Protein AF-A0A2E7EXJ5-F1 (afdb_monomer_lite)

Structure (mmCIF, N/CA/C/O backbone):
data_AF-A0A2E7EXJ5-F1
#
_entry.id   AF-A0A2E7EXJ5-F1
#
loop_
_atom_site.group_PDB
_atom_site.id
_atom_site.type_symbol
_atom_site.label_atom_id
_atom_site.label_alt_id
_atom_site.label_comp_id
_atom_site.label_asym_id
_atom_site.label_entity_id
_atom_site.label_seq_id
_atom_site.pdbx_PDB_ins_code
_atom_site.Cartn_x
_atom_site.Cartn_y
_atom_site.Cartn_z
_atom_site.occupancy
_atom_site.B_iso_or_equiv
_atom_site.auth_seq_id
_atom_site.auth_comp_id
_atom_site.auth_asym_id
_atom_site.auth_atom_id
_atom_site.pdbx_PDB_model_num
ATOM 1 N N . MET A 1 1 ? -6.170 -27.990 -3.166 1.00 62.38 1 MET A N 1
ATOM 2 C CA . MET A 1 1 ? -5.430 -26.766 -2.797 1.00 62.38 1 MET A CA 1
ATOM 3 C C . MET A 1 1 ? -5.968 -25.663 -3.687 1.00 62.38 1 MET A C 1
ATOM 5 O O . MET A 1 1 ? -6.025 -25.893 -4.888 1.00 62.38 1 MET A O 1
ATOM 9 N N . SER A 1 2 ? -6.490 -24.573 -3.124 1.00 85.50 2 SER A N 1
ATOM 10 C CA . SER A 1 2 ? -7.110 -23.511 -3.928 1.00 85.50 2 SER A CA 1
ATOM 11 C C . SER A 1 2 ? -6.071 -22.678 -4.678 1.00 85.50 2 SER A C 1
ATOM 13 O O . SER A 1 2 ? -4.888 -22.695 -4.322 1.00 85.50 2 SER A O 1
ATOM 15 N N . PHE A 1 3 ? -6.502 -21.963 -5.719 1.00 86.00 3 PHE A N 1
ATOM 16 C CA . PHE A 1 3 ? -5.596 -21.156 -6.535 1.00 86.00 3 PHE A CA 1
ATOM 17 C C . PHE A 1 3 ? -4.978 -20.002 -5.732 1.00 86.00 3 PHE A C 1
ATOM 19 O O . PHE A 1 3 ? -3.779 -19.761 -5.865 1.00 86.00 3 PHE A O 1
ATOM 26 N N . TRP A 1 4 ? -5.730 -19.401 -4.798 1.00 92.88 4 TRP A N 1
ATOM 27 C CA . TRP A 1 4 ? -5.192 -18.452 -3.817 1.00 92.88 4 TRP A CA 1
ATOM 28 C C . TRP A 1 4 ? -3.975 -19.009 -3.073 1.00 92.88 4 TRP A C 1
ATOM 30 O O . TRP A 1 4 ? -2.913 -18.393 -3.064 1.00 92.88 4 TRP A O 1
ATOM 40 N N . ASN A 1 5 ? -4.094 -20.207 -2.495 1.00 92.4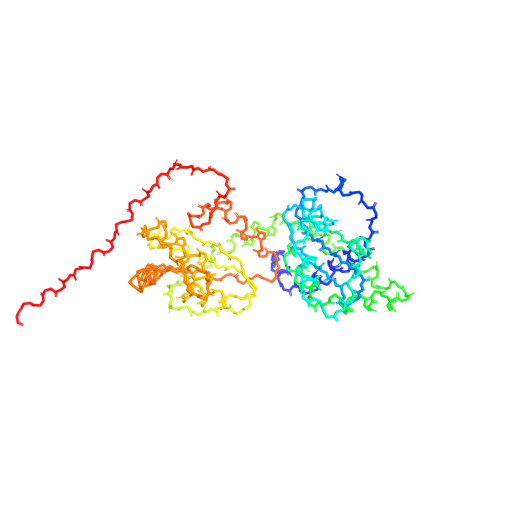4 5 ASN A N 1
ATOM 41 C CA . ASN A 1 5 ? -3.010 -20.813 -1.719 1.00 92.44 5 ASN A CA 1
ATOM 42 C C . ASN A 1 5 ? -1.758 -21.071 -2.569 1.00 92.44 5 ASN A C 1
ATOM 44 O O . ASN A 1 5 ? -0.642 -20.855 -2.100 1.00 92.44 5 ASN A O 1
ATOM 48 N N . ILE A 1 6 ? -1.942 -21.490 -3.824 1.00 90.44 6 ILE A N 1
ATOM 49 C CA . ILE A 1 6 ? -0.835 -21.674 -4.769 1.00 90.44 6 ILE A CA 1
ATOM 50 C C . ILE A 1 6 ? -0.156 -20.329 -5.058 1.00 90.44 6 ILE A C 1
ATOM 52 O O . ILE A 1 6 ? 1.073 -20.259 -5.018 1.00 90.44 6 ILE A O 1
ATOM 56 N N . ALA A 1 7 ? -0.931 -19.264 -5.294 1.00 92.25 7 ALA A N 1
ATOM 57 C CA . ALA A 1 7 ? -0.396 -17.927 -5.542 1.00 92.25 7 ALA A CA 1
ATOM 58 C C . ALA A 1 7 ? 0.396 -17.391 -4.339 1.00 92.25 7 ALA A C 1
ATOM 60 O O . ALA A 1 7 ? 1.526 -16.936 -4.503 1.00 92.25 7 ALA A O 1
ATOM 61 N N . GLN A 1 8 ? -0.136 -17.529 -3.120 1.00 95.06 8 GLN A N 1
ATOM 62 C CA . GLN A 1 8 ? 0.549 -17.084 -1.902 1.00 95.06 8 GLN A CA 1
ATOM 63 C C . GLN A 1 8 ? 1.859 -17.851 -1.651 1.00 95.06 8 GLN A C 1
ATOM 65 O O . GLN A 1 8 ? 2.865 -17.245 -1.288 1.00 95.06 8 GLN A O 1
ATOM 70 N N . GLN A 1 9 ? 1.884 -19.170 -1.882 1.00 92.81 9 GLN A N 1
ATOM 71 C CA . GLN A 1 9 ? 3.089 -19.995 -1.701 1.00 92.81 9 GLN A CA 1
ATOM 72 C C . GLN A 1 9 ? 4.183 -19.708 -2.737 1.00 92.81 9 GLN A C 1
ATOM 74 O O . GLN A 1 9 ? 5.363 -19.895 -2.448 1.00 92.81 9 GLN A O 1
ATOM 79 N N . ASN A 1 10 ? 3.801 -19.257 -3.934 1.00 91.12 10 ASN A N 1
ATOM 80 C CA . ASN A 1 10 ? 4.717 -19.029 -5.053 1.00 91.12 10 ASN A CA 1
ATOM 81 C C . ASN A 1 10 ? 4.909 -17.540 -5.379 1.00 91.12 10 ASN A C 1
ATOM 83 O O . ASN A 1 10 ? 5.466 -17.220 -6.428 1.00 91.12 10 ASN A O 1
ATOM 87 N N . ALA A 1 11 ? 4.492 -16.635 -4.487 1.00 92.69 11 ALA A N 1
ATOM 88 C CA . ALA A 1 11 ? 4.486 -15.191 -4.719 1.00 92.69 11 ALA A CA 1
ATOM 89 C C . ALA A 1 11 ? 5.829 -14.665 -5.247 1.00 92.69 11 ALA A C 1
ATOM 91 O O . ALA A 1 11 ? 5.857 -13.966 -6.252 1.00 92.69 11 ALA A O 1
ATOM 92 N N . GLY A 1 12 ? 6.955 -15.068 -4.650 1.00 89.38 12 GLY A N 1
ATOM 93 C CA . GLY A 1 12 ? 8.280 -14.640 -5.111 1.00 89.38 12 GLY A CA 1
ATOM 94 C C . GLY A 1 12 ? 8.572 -15.006 -6.572 1.00 89.38 12 GLY A C 1
ATOM 95 O O . GLY A 1 12 ? 9.078 -14.173 -7.319 1.00 89.38 12 GLY A O 1
ATOM 96 N N . TYR A 1 13 ? 8.209 -16.217 -7.007 1.00 86.81 13 TYR A N 1
ATOM 97 C CA . TYR A 1 13 ? 8.376 -16.633 -8.402 1.00 86.81 13 TYR A CA 1
ATOM 98 C C . TYR A 1 13 ? 7.444 -15.863 -9.339 1.00 86.81 13 TYR A C 1
ATOM 100 O O . TYR A 1 13 ? 7.885 -15.433 -10.400 1.00 86.81 13 TYR A O 1
ATOM 108 N N . LEU A 1 14 ? 6.193 -15.640 -8.926 1.00 89.38 14 LEU A N 1
ATOM 109 C CA . LEU A 1 14 ? 5.208 -14.875 -9.698 1.00 89.38 14 LEU A CA 1
ATOM 110 C C . LEU A 1 14 ? 5.633 -13.417 -9.885 1.00 89.38 14 LEU A C 1
ATOM 112 O O . LEU A 1 14 ? 5.490 -12.871 -10.970 1.00 89.38 14 LEU A O 1
ATOM 116 N N . LEU A 1 15 ? 6.184 -12.787 -8.849 1.00 91.06 15 LEU A N 1
ATOM 117 C CA . LEU A 1 15 ? 6.644 -11.400 -8.922 1.00 91.06 15 LEU A CA 1
ATOM 118 C C . LEU A 1 15 ? 7.872 -11.251 -9.819 1.00 91.06 15 LEU A C 1
ATOM 120 O O . LEU A 1 15 ? 7.971 -10.276 -10.557 1.00 91.06 15 LEU A O 1
ATOM 124 N N . VAL A 1 16 ? 8.786 -12.224 -9.788 1.00 86.81 16 VAL A N 1
ATOM 125 C CA . VAL A 1 16 ? 9.929 -12.264 -10.710 1.00 86.81 16 VAL A CA 1
ATOM 126 C C . VAL A 1 16 ? 9.449 -12.444 -12.153 1.00 86.81 16 VAL A C 1
ATOM 128 O O . VAL A 1 16 ? 9.931 -11.741 -13.036 1.00 86.81 16 VAL A O 1
ATOM 131 N N . ASP A 1 17 ? 8.486 -13.340 -12.379 1.00 85.12 17 ASP A N 1
ATOM 132 C CA . ASP A 1 17 ? 7.840 -13.563 -13.679 1.00 85.12 17 ASP A CA 1
ATOM 133 C C . ASP A 1 17 ? 7.207 -12.264 -14.218 1.00 85.12 17 ASP A C 1
ATOM 135 O O . ASP A 1 17 ? 7.551 -11.791 -15.303 1.00 85.12 17 ASP A O 1
ATOM 139 N N . GLY A 1 18 ? 6.381 -11.606 -13.398 1.00 87.75 18 GLY A N 1
ATOM 140 C CA . GLY A 1 18 ? 5.758 -10.323 -13.728 1.00 87.75 18 GLY A CA 1
ATOM 141 C C . GLY A 1 18 ? 6.763 -9.194 -13.971 1.00 87.75 18 GLY A C 1
ATOM 142 O O . GLY A 1 18 ? 6.584 -8.404 -14.896 1.00 87.75 18 GLY A O 1
ATOM 143 N N . ALA A 1 19 ? 7.852 -9.131 -13.197 1.00 87.56 19 ALA A N 1
ATOM 144 C CA . ALA A 1 19 ? 8.906 -8.136 -13.386 1.00 87.56 19 ALA A CA 1
ATOM 145 C C . ALA A 1 19 ? 9.621 -8.312 -14.731 1.00 87.56 19 ALA A C 1
ATOM 147 O O . ALA A 1 19 ? 9.838 -7.330 -15.439 1.00 87.56 19 ALA A O 1
ATOM 148 N N . PHE A 1 20 ? 9.953 -9.547 -15.117 1.00 81.88 20 PHE A N 1
ATOM 149 C CA . PHE A 1 20 ? 10.541 -9.810 -16.431 1.00 81.88 20 PHE A CA 1
ATOM 150 C C . PHE A 1 20 ? 9.566 -9.502 -17.570 1.00 81.88 20 PHE A C 1
ATOM 152 O O . PHE A 1 20 ? 9.987 -8.902 -18.557 1.00 81.88 20 PHE A O 1
ATOM 159 N N . SER A 1 21 ? 8.283 -9.854 -17.422 1.00 80.56 21 SER A N 1
ATOM 160 C CA . SER A 1 21 ? 7.250 -9.503 -18.405 1.00 80.56 21 SER A CA 1
ATOM 161 C C . SER A 1 21 ? 7.156 -7.986 -18.598 1.00 80.56 21 SER A C 1
ATOM 163 O O . SER A 1 21 ? 7.147 -7.525 -19.732 1.00 80.56 21 SER A O 1
ATOM 165 N N . LEU A 1 22 ? 7.157 -7.206 -17.510 1.00 85.12 22 LEU A N 1
ATOM 166 C CA . LEU A 1 22 ? 7.075 -5.741 -17.560 1.00 85.12 22 LEU A CA 1
ATOM 167 C C . LEU A 1 22 ? 8.298 -5.111 -18.238 1.00 85.12 22 LEU A C 1
ATOM 169 O O . LEU A 1 22 ? 8.158 -4.199 -19.047 1.00 85.12 22 LEU A O 1
ATOM 173 N N . LEU A 1 23 ? 9.507 -5.563 -17.898 1.00 79.25 23 LEU A N 1
ATOM 174 C CA . LEU A 1 23 ? 10.739 -4.939 -18.396 1.00 79.25 23 LEU A CA 1
ATOM 175 C C . LEU A 1 23 ? 11.044 -5.284 -19.857 1.00 79.25 23 LEU A C 1
ATOM 177 O O . LEU A 1 23 ? 11.822 -4.577 -20.493 1.00 79.25 23 LEU A O 1
ATOM 181 N N . LYS A 1 24 ? 10.445 -6.355 -20.387 1.00 71.19 24 LYS A N 1
ATOM 182 C CA . LYS A 1 24 ? 10.602 -6.774 -21.783 1.00 71.19 24 LYS A CA 1
ATOM 183 C C . LYS A 1 24 ? 9.780 -5.912 -22.746 1.00 71.19 24 LYS A C 1
ATOM 185 O O . LYS A 1 24 ? 10.258 -5.610 -23.837 1.00 71.19 24 LYS A O 1
ATOM 190 N N . ASP A 1 25 ? 8.583 -5.506 -22.332 1.00 64.19 25 ASP A N 1
ATOM 191 C CA . ASP A 1 25 ? 7.630 -4.786 -23.174 1.00 64.19 25 ASP A CA 1
ATOM 192 C C . ASP A 1 25 ? 7.803 -3.266 -22.988 1.00 64.19 25 ASP A C 1
ATOM 194 O O . ASP A 1 25 ? 7.021 -2.592 -22.320 1.00 64.19 25 ASP A O 1
ATOM 198 N N . SER A 1 26 ? 8.877 -2.705 -23.554 1.00 56.28 26 SER A N 1
ATOM 199 C CA . SER A 1 26 ? 8.983 -1.254 -23.755 1.00 56.28 26 SER A CA 1
ATOM 200 C C . SER A 1 26 ? 8.255 -0.888 -25.048 1.00 56.28 26 SER A C 1
ATOM 202 O O . SER A 1 26 ? 8.854 -0.883 -26.125 1.00 56.28 26 SER A O 1
ATOM 204 N N . GLU A 1 27 ? 6.954 -0.633 -24.980 1.00 56.31 27 GLU A N 1
ATOM 205 C CA . GLU A 1 27 ? 6.259 -0.044 -26.123 1.00 56.31 27 GLU A CA 1
ATOM 206 C C . GLU A 1 27 ? 6.281 1.481 -26.034 1.00 56.31 27 GLU A C 1
ATOM 208 O O . GLU A 1 27 ? 5.912 2.058 -25.009 1.00 56.31 27 GLU A O 1
ATOM 213 N N . ASP A 1 28 ? 6.613 2.127 -27.157 1.00 56.91 28 ASP A N 1
ATOM 214 C CA . ASP A 1 28 ? 6.306 3.533 -27.450 1.00 56.91 28 ASP A CA 1
ATOM 215 C C . ASP A 1 28 ? 4.781 3.713 -27.604 1.00 56.91 28 ASP A C 1
ATOM 217 O O . ASP A 1 28 ? 4.249 4.117 -28.640 1.00 56.91 28 ASP A O 1
ATOM 221 N N . SER A 1 29 ? 4.037 3.349 -26.566 1.00 61.22 29 SER A N 1
ATOM 222 C CA . SER A 1 29 ? 2.608 3.583 -26.475 1.00 61.22 29 SER A CA 1
ATOM 223 C C . SER A 1 29 ? 2.377 5.042 -26.098 1.00 61.22 29 SER A C 1
ATOM 225 O O . SER A 1 29 ? 2.919 5.546 -25.112 1.00 61.22 29 SER A O 1
ATOM 227 N N . SER A 1 30 ? 1.536 5.742 -26.863 1.00 74.88 30 SER A N 1
ATOM 228 C CA . SER A 1 30 ? 1.108 7.089 -26.489 1.00 74.88 30 SER A CA 1
ATOM 229 C C . SER A 1 30 ? 0.463 7.054 -25.102 1.00 74.88 30 SER A C 1
ATOM 231 O O . SER A 1 30 ? -0.389 6.215 -24.818 1.00 74.88 30 SER A O 1
ATOM 233 N N . ILE A 1 31 ? 0.806 8.009 -24.236 1.00 81.06 31 ILE A N 1
ATOM 234 C CA . ILE A 1 31 ? 0.194 8.126 -22.903 1.00 81.06 31 ILE A CA 1
ATOM 235 C C . ILE A 1 31 ? -1.343 8.205 -23.001 1.00 81.06 31 ILE A C 1
ATOM 237 O O . ILE A 1 31 ? -2.060 7.714 -22.129 1.00 81.06 31 ILE A O 1
ATOM 241 N N . GLU A 1 32 ? -1.858 8.781 -24.090 1.00 83.25 32 GLU A N 1
ATOM 242 C CA . GLU A 1 32 ? -3.291 8.913 -24.355 1.00 83.25 32 GLU A CA 1
ATOM 243 C C . GLU A 1 32 ? -3.978 7.579 -24.683 1.00 83.25 32 GLU A C 1
ATOM 245 O O . GLU A 1 32 ? -5.163 7.416 -24.386 1.00 83.25 32 GLU A O 1
ATOM 250 N N . SER A 1 33 ? -3.251 6.604 -25.237 1.00 84.50 33 SER A N 1
ATOM 251 C CA . SER A 1 33 ? -3.781 5.263 -25.509 1.00 84.50 33 SER A CA 1
ATOM 252 C C . SER A 1 33 ? -3.735 4.336 -24.294 1.00 84.50 33 SER A C 1
ATOM 254 O O . SER A 1 33 ? -4.316 3.255 -24.347 1.00 84.50 33 SER A O 1
ATOM 256 N N . LEU A 1 34 ? -3.108 4.749 -23.185 1.00 86.31 34 LEU A N 1
ATOM 257 C CA . LEU A 1 34 ? -3.024 3.916 -21.986 1.00 86.31 34 LEU A CA 1
ATOM 258 C C . LEU A 1 34 ? -4.402 3.678 -21.348 1.00 86.31 34 LEU A C 1
ATOM 260 O O . LEU A 1 34 ? -5.235 4.598 -21.298 1.00 86.31 34 LEU A O 1
ATOM 264 N N . PRO A 1 35 ? -4.639 2.473 -20.804 1.00 85.81 35 PRO A N 1
ATOM 265 C CA . PRO A 1 35 ? -5.882 2.129 -20.132 1.00 85.81 35 PRO A CA 1
ATOM 266 C C . PRO A 1 35 ? -6.012 2.839 -18.775 1.00 85.81 35 PRO A C 1
ATOM 268 O O . PRO A 1 35 ? -5.035 3.133 -18.081 1.00 85.81 35 PRO A O 1
ATOM 271 N N . GLU A 1 36 ? -7.252 3.083 -18.350 1.00 91.12 36 GLU A N 1
ATOM 272 C CA . GLU A 1 36 ? -7.570 3.542 -16.990 1.00 91.12 36 GLU A CA 1
ATOM 273 C C . GLU A 1 36 ? -7.759 2.344 -16.055 1.00 91.12 36 GLU A C 1
ATOM 275 O O . GLU A 1 36 ? -8.816 2.151 -15.461 1.00 91.12 36 GLU A O 1
ATOM 280 N N . GLN A 1 37 ? -6.726 1.509 -15.973 1.00 91.06 37 GLN A N 1
ATOM 281 C CA . GLN A 1 37 ? -6.726 0.273 -15.193 1.00 91.06 37 GLN A CA 1
ATOM 282 C C . GLN A 1 37 ? -5.607 0.269 -14.142 1.00 91.06 37 GLN A C 1
ATOM 284 O O . GLN A 1 37 ? -4.683 1.093 -14.230 1.00 91.06 37 GLN A O 1
ATOM 289 N N . PRO A 1 38 ? -5.679 -0.626 -13.138 1.00 94.12 38 PRO A N 1
ATOM 290 C CA . PRO A 1 38 ? -4.594 -0.830 -12.193 1.00 94.12 38 PRO A CA 1
ATOM 291 C C . PRO A 1 38 ? -3.338 -1.379 -12.866 1.00 94.12 38 PRO A C 1
ATOM 293 O O . PRO A 1 38 ? -3.407 -2.207 -13.775 1.00 94.12 38 PRO A O 1
ATOM 296 N N . GLY A 1 39 ? -2.178 -0.941 -12.393 1.00 93.69 39 GLY A N 1
ATOM 297 C CA . GLY A 1 39 ? -0.917 -1.381 -12.961 1.00 93.69 39 GLY A CA 1
ATOM 298 C C . GLY A 1 39 ? 0.305 -0.799 -12.282 1.00 93.69 39 GLY A C 1
ATOM 299 O O . GLY A 1 39 ? 0.210 -0.146 -11.237 1.00 93.69 39 GLY A O 1
ATOM 300 N N . VAL A 1 40 ? 1.450 -1.056 -12.903 1.00 93.94 40 VAL A N 1
ATOM 301 C CA . VAL A 1 40 ? 2.765 -0.608 -12.455 1.00 93.94 40 VAL A CA 1
ATOM 302 C C . VAL A 1 40 ? 3.443 0.174 -13.572 1.00 93.94 40 VAL A C 1
ATOM 304 O O . VAL A 1 40 ? 3.385 -0.212 -14.739 1.00 93.94 40 VAL A O 1
ATOM 307 N N . VAL A 1 41 ? 4.084 1.277 -13.193 1.00 92.75 41 VAL A N 1
ATOM 308 C CA . VAL A 1 41 ? 4.910 2.109 -14.070 1.00 92.75 41 VAL A CA 1
ATOM 309 C C . VAL A 1 41 ? 6.345 2.065 -13.561 1.00 92.75 41 VAL A C 1
ATOM 311 O O . VAL A 1 41 ? 6.581 2.273 -12.369 1.00 92.75 41 VAL A O 1
ATOM 314 N N . VAL A 1 42 ? 7.295 1.822 -14.460 1.00 92.44 42 VAL A N 1
ATOM 315 C CA . VAL A 1 42 ? 8.733 1.920 -14.206 1.00 92.44 42 VAL A CA 1
ATOM 316 C C . VAL A 1 42 ? 9.328 2.976 -15.124 1.00 92.44 42 VAL A C 1
ATOM 318 O O . VAL A 1 42 ? 9.160 2.919 -16.338 1.00 92.44 42 VAL A O 1
ATOM 321 N N . GLN A 1 43 ? 10.036 3.931 -14.534 1.00 91.50 43 GLN A N 1
ATOM 322 C CA . GLN A 1 43 ? 10.865 4.897 -15.244 1.00 91.50 43 GLN A CA 1
ATOM 323 C C . GLN A 1 43 ? 12.320 4.533 -15.006 1.00 91.50 43 GLN A C 1
ATOM 325 O O . GLN A 1 43 ? 12.743 4.441 -13.854 1.00 91.50 43 GLN A O 1
ATOM 330 N N . CYS A 1 44 ? 13.065 4.286 -16.077 1.00 89.75 44 CYS A N 1
ATOM 331 C CA . CYS A 1 44 ? 14.413 3.740 -16.015 1.00 89.75 44 CYS A CA 1
ATOM 332 C C . CYS A 1 44 ? 15.354 4.571 -16.888 1.00 89.75 44 CYS A C 1
ATOM 334 O O . CYS A 1 44 ? 15.166 4.655 -18.101 1.00 89.75 44 CYS A O 1
ATOM 336 N N . PHE A 1 45 ? 16.359 5.186 -16.271 1.00 88.75 45 PHE A N 1
ATOM 337 C CA . PHE A 1 45 ? 17.485 5.765 -17.003 1.00 88.75 45 PHE A CA 1
ATOM 338 C C . PHE A 1 45 ? 18.601 4.727 -17.142 1.00 88.75 45 PHE A C 1
ATOM 340 O O . PHE A 1 45 ? 19.111 4.487 -18.231 1.00 88.75 45 PHE A O 1
ATOM 347 N N . ASP A 1 46 ? 18.933 4.061 -16.033 1.00 85.06 46 ASP A N 1
ATOM 348 C CA . ASP A 1 46 ? 19.852 2.930 -16.003 1.00 85.06 46 ASP A CA 1
ATOM 349 C C . ASP A 1 46 ? 19.537 1.981 -14.829 1.00 85.06 46 ASP A C 1
ATOM 351 O O . ASP A 1 46 ? 18.614 2.191 -14.037 1.00 85.06 46 ASP A O 1
ATOM 355 N N . ALA A 1 47 ? 20.348 0.931 -14.671 1.00 79.19 47 ALA A N 1
ATOM 356 C CA . ALA A 1 47 ? 20.181 -0.065 -13.614 1.00 79.19 47 ALA A CA 1
ATOM 357 C C . ALA A 1 47 ? 20.278 0.490 -12.173 1.00 79.19 47 ALA A C 1
ATOM 359 O O . ALA A 1 47 ? 19.993 -0.246 -11.229 1.00 79.19 47 ALA A O 1
ATOM 360 N N . ARG A 1 48 ? 20.741 1.726 -11.963 1.00 83.44 48 ARG A N 1
ATOM 361 C CA . ARG A 1 48 ? 20.914 2.387 -10.657 1.00 83.44 48 ARG A CA 1
ATOM 362 C C . ARG A 1 48 ? 19.941 3.543 -10.453 1.00 83.44 48 ARG A C 1
ATOM 364 O O . ARG A 1 48 ? 19.623 3.844 -9.305 1.00 83.44 48 ARG A O 1
ATOM 371 N N . LEU A 1 49 ? 19.487 4.172 -11.532 1.00 89.81 49 LEU A N 1
ATOM 372 C CA . LEU A 1 49 ? 18.590 5.312 -11.509 1.00 89.81 49 LEU A CA 1
ATOM 373 C C . LEU A 1 49 ? 17.251 4.951 -12.147 1.00 89.81 49 LEU A C 1
ATOM 375 O O . LEU A 1 49 ? 17.057 5.023 -13.363 1.00 89.81 49 LEU A O 1
ATOM 379 N N . PHE A 1 50 ? 16.316 4.572 -11.282 1.00 90.75 50 PHE A N 1
ATOM 380 C CA . PHE A 1 50 ? 14.985 4.146 -11.673 1.00 90.75 50 PHE A CA 1
ATOM 381 C C . PHE A 1 50 ? 13.947 4.470 -10.601 1.00 90.75 50 PHE A C 1
ATOM 383 O O . PHE A 1 50 ? 14.265 4.691 -9.430 1.00 90.75 50 PHE A O 1
ATOM 390 N N . HIS A 1 51 ? 12.684 4.444 -11.004 1.00 92.69 51 HIS A N 1
ATOM 391 C CA . HIS A 1 51 ? 11.536 4.592 -10.125 1.00 92.69 51 HIS A CA 1
ATOM 392 C C . HIS A 1 51 ? 10.437 3.618 -10.551 1.00 92.69 51 HIS A C 1
ATOM 394 O O . HIS A 1 51 ? 10.049 3.611 -11.714 1.00 92.69 51 HIS A O 1
ATOM 400 N N . ALA A 1 52 ? 9.933 2.811 -9.616 1.00 93.81 52 ALA A N 1
ATOM 401 C CA . ALA A 1 52 ? 8.790 1.927 -9.825 1.00 93.81 52 ALA A CA 1
ATOM 402 C C . ALA A 1 52 ? 7.630 2.364 -8.922 1.00 93.81 52 ALA A C 1
ATOM 404 O O . ALA A 1 52 ? 7.836 2.638 -7.739 1.00 93.81 52 ALA A O 1
ATOM 405 N N . ALA A 1 53 ? 6.415 2.417 -9.465 1.00 94.19 53 ALA A N 1
ATOM 406 C CA . ALA A 1 53 ? 5.226 2.828 -8.723 1.00 94.19 53 ALA A CA 1
ATOM 407 C C . ALA A 1 53 ? 3.980 2.046 -9.150 1.00 94.19 53 ALA A C 1
ATOM 409 O O . ALA A 1 53 ? 3.770 1.804 -10.340 1.00 94.19 53 ALA A O 1
ATOM 410 N N . ASP A 1 54 ? 3.132 1.693 -8.179 1.00 95.31 54 ASP A N 1
ATOM 411 C CA . ASP A 1 54 ? 1.809 1.116 -8.424 1.00 95.31 54 ASP A CA 1
ATOM 412 C C . ASP A 1 54 ? 0.713 2.187 -8.522 1.00 95.31 54 ASP A C 1
ATOM 414 O O . ASP A 1 54 ? 0.821 3.286 -7.974 1.00 95.31 54 ASP A O 1
ATOM 418 N N . THR A 1 55 ? -0.377 1.868 -9.217 1.00 94.81 55 THR A N 1
ATOM 419 C CA . THR A 1 55 ? -1.541 2.752 -9.337 1.00 94.81 55 THR A CA 1
ATOM 420 C C . THR A 1 55 ? -2.821 1.972 -9.603 1.00 94.81 55 THR A C 1
ATOM 422 O O . THR A 1 55 ? -2.793 0.865 -10.133 1.00 94.81 55 THR A O 1
ATOM 425 N N . ARG A 1 56 ? -3.969 2.585 -9.291 1.00 94.56 56 ARG A N 1
ATOM 426 C CA . ARG A 1 56 ? -5.291 2.138 -9.770 1.00 94.56 56 ARG A CA 1
ATOM 427 C C . ARG A 1 56 ? -5.624 2.645 -11.177 1.00 94.56 56 ARG A C 1
ATOM 429 O O . ARG A 1 56 ? -6.608 2.213 -11.761 1.00 94.56 56 ARG A O 1
ATOM 436 N N . ASN A 1 57 ? -4.868 3.621 -11.676 1.00 94.44 57 ASN A N 1
ATOM 437 C CA . ASN A 1 57 ? -5.095 4.262 -12.965 1.00 94.44 57 ASN A CA 1
ATOM 438 C C . ASN A 1 57 ? -3.745 4.570 -13.628 1.00 94.44 57 ASN A C 1
ATOM 440 O O . ASN A 1 57 ? -3.089 5.569 -13.298 1.00 94.44 57 ASN A O 1
ATOM 444 N N . LEU A 1 58 ? -3.339 3.681 -14.538 1.00 91.94 58 LEU A N 1
ATOM 445 C CA . LEU A 1 58 ? -2.094 3.765 -15.302 1.00 91.94 58 LEU A CA 1
ATOM 446 C C . LEU A 1 58 ? -1.970 5.079 -16.067 1.00 91.94 58 LEU A C 1
ATOM 448 O O . LEU A 1 58 ? -0.970 5.777 -15.909 1.00 91.94 58 LEU A O 1
ATOM 452 N N . ARG A 1 59 ? -2.997 5.471 -16.826 1.00 92.56 59 ARG A N 1
ATOM 453 C CA . ARG A 1 59 ? -3.001 6.732 -17.583 1.00 92.56 59 ARG A CA 1
ATOM 454 C C . ARG A 1 59 ? -2.719 7.946 -16.697 1.00 92.56 59 ARG A C 1
ATOM 456 O O . ARG A 1 59 ? -1.863 8.768 -17.019 1.00 92.56 59 ARG A O 1
ATOM 463 N N . LYS A 1 60 ? -3.427 8.070 -15.569 1.00 93.50 60 LYS A N 1
ATOM 464 C CA . LYS A 1 60 ? -3.294 9.216 -14.658 1.00 93.50 60 LYS A CA 1
ATOM 465 C C . LYS A 1 60 ? -1.909 9.276 -14.018 1.00 93.50 60 LYS A C 1
ATOM 467 O O . LYS A 1 60 ? -1.328 10.360 -13.977 1.00 93.50 60 LYS A O 1
ATOM 472 N N . LEU A 1 61 ? -1.397 8.146 -13.519 1.00 92.88 61 LEU A N 1
ATOM 473 C CA . LEU A 1 61 ? -0.057 8.105 -12.930 1.00 92.88 61 LEU A CA 1
ATOM 474 C C . LEU A 1 61 ? 0.995 8.426 -13.991 1.00 92.88 61 LEU A C 1
ATOM 476 O O . LEU A 1 61 ? 1.824 9.296 -13.758 1.00 92.88 61 LEU A O 1
ATOM 480 N N . THR A 1 62 ? 0.915 7.791 -15.161 1.00 91.88 62 THR A N 1
ATOM 481 C CA . THR A 1 62 ? 1.888 7.979 -16.241 1.00 91.88 62 THR A CA 1
ATOM 482 C C . THR A 1 62 ? 1.961 9.440 -16.670 1.00 91.88 62 THR A C 1
ATOM 484 O O . THR A 1 62 ? 3.042 10.014 -16.623 1.00 91.88 62 THR A O 1
ATOM 487 N N . ARG A 1 63 ? 0.815 10.088 -16.951 1.00 92.69 63 ARG A N 1
ATOM 488 C CA . ARG A 1 63 ? 0.763 11.532 -17.262 1.00 92.69 63 ARG A CA 1
ATOM 489 C C . ARG A 1 63 ? 1.455 12.385 -16.197 1.00 92.69 63 ARG A C 1
ATOM 491 O O . ARG A 1 63 ? 2.185 13.310 -16.530 1.00 92.69 63 ARG A O 1
ATOM 498 N N . SER A 1 64 ? 1.210 12.091 -14.918 1.00 92.12 64 SER A N 1
ATOM 499 C CA . SER A 1 64 ? 1.826 12.831 -13.812 1.00 92.12 64 SER A CA 1
ATOM 500 C C . SER A 1 64 ? 3.329 12.577 -13.716 1.00 92.12 64 SER A C 1
ATOM 502 O O . SER A 1 64 ? 4.081 13.491 -13.392 1.00 92.12 64 SER A O 1
ATOM 504 N N . ASN A 1 65 ? 3.760 11.344 -13.965 1.00 91.56 65 ASN A N 1
ATOM 505 C CA . ASN A 1 65 ? 5.139 10.904 -13.814 1.00 91.56 65 ASN A CA 1
ATOM 506 C C . ASN A 1 65 ? 6.043 11.350 -14.963 1.00 91.56 65 ASN A C 1
ATOM 508 O O . ASN A 1 65 ? 7.247 11.457 -14.744 1.00 91.56 65 ASN A O 1
ATOM 512 N N . THR A 1 66 ? 5.486 11.621 -16.144 1.00 90.19 66 THR A N 1
ATOM 513 C CA . THR A 1 66 ? 6.208 12.123 -17.325 1.00 90.19 66 THR A CA 1
ATOM 514 C C . THR A 1 66 ? 6.146 13.647 -17.474 1.00 90.19 66 THR A C 1
ATOM 516 O O . THR A 1 66 ? 6.731 14.189 -18.405 1.00 90.19 66 THR A O 1
ATOM 519 N N . ASP A 1 67 ? 5.449 14.360 -16.582 1.00 91.56 67 ASP A N 1
ATOM 520 C CA . ASP A 1 67 ? 5.446 15.826 -16.539 1.00 91.56 67 ASP A CA 1
ATOM 521 C C . ASP A 1 67 ? 6.360 16.324 -15.401 1.00 91.56 67 ASP A C 1
ATOM 523 O O . ASP A 1 67 ? 6.026 16.130 -14.226 1.00 91.56 67 ASP A O 1
ATOM 527 N N . PRO A 1 68 ? 7.472 17.030 -15.686 1.00 89.19 68 PRO A N 1
ATOM 528 C CA . PRO A 1 68 ? 8.369 17.564 -14.655 1.00 89.19 68 PRO A CA 1
ATOM 529 C C . PRO A 1 68 ? 7.666 18.465 -13.623 1.00 89.19 68 PRO A C 1
ATOM 531 O O . PRO A 1 68 ? 8.088 18.564 -12.467 1.00 89.19 68 PRO A O 1
ATOM 534 N N . ARG A 1 69 ? 6.562 19.121 -14.004 1.00 90.31 69 ARG A N 1
ATOM 535 C CA . ARG A 1 69 ? 5.771 19.983 -13.114 1.00 90.31 69 ARG A CA 1
ATOM 536 C C . ARG A 1 69 ? 4.904 19.197 -12.146 1.00 90.31 69 ARG A C 1
ATOM 538 O O . ARG A 1 69 ? 4.528 19.756 -11.113 1.00 90.31 69 ARG A O 1
ATOM 545 N N . HIS A 1 70 ? 4.599 17.936 -12.428 1.00 92.69 70 HIS A N 1
ATOM 546 C CA . HIS A 1 70 ? 3.699 17.114 -11.616 1.00 92.69 70 HIS A CA 1
ATOM 547 C C . HIS A 1 70 ? 4.358 15.851 -11.054 1.00 92.69 70 HIS A C 1
ATOM 549 O O . HIS A 1 70 ? 3.851 15.299 -10.078 1.00 92.69 70 HIS A O 1
ATOM 555 N N . SER A 1 71 ? 5.521 15.454 -11.568 1.00 93.00 71 SER A N 1
ATOM 556 C CA . SER A 1 71 ? 6.238 14.261 -11.134 1.00 93.00 71 SER A CA 1
ATOM 557 C C . SER A 1 71 ? 6.843 14.446 -9.742 1.00 93.00 71 SER A C 1
ATOM 559 O O . SER A 1 71 ? 7.862 15.114 -9.555 1.00 93.00 71 SER A O 1
ATOM 561 N N . GLY A 1 72 ? 6.180 13.877 -8.732 1.00 91.94 72 GLY A N 1
ATOM 562 C CA . GLY A 1 72 ? 6.622 13.957 -7.339 1.00 91.94 72 GLY A CA 1
ATOM 563 C C . GLY A 1 72 ? 7.977 13.287 -7.119 1.00 91.94 72 GLY A C 1
ATOM 564 O O . GLY A 1 72 ? 8.851 13.879 -6.490 1.00 91.94 72 GLY A O 1
ATOM 565 N N . TRP A 1 73 ? 8.174 12.096 -7.692 1.00 93.12 73 TRP A N 1
ATOM 566 C CA . TRP A 1 73 ? 9.424 11.348 -7.556 1.00 93.12 73 TRP A CA 1
ATOM 567 C C . TRP A 1 73 ? 10.592 12.053 -8.258 1.00 93.12 73 TRP A C 1
ATOM 569 O O . TRP A 1 73 ? 11.690 12.091 -7.715 1.00 93.12 73 TRP A O 1
ATOM 579 N N . TYR A 1 74 ? 10.369 12.661 -9.430 1.00 94.88 74 TYR A N 1
ATOM 580 C CA . TYR A 1 74 ? 11.439 13.343 -10.157 1.00 94.88 74 TYR A CA 1
ATOM 581 C C . TYR A 1 74 ? 11.863 14.619 -9.427 1.00 94.88 74 TYR A C 1
ATOM 583 O O . TYR A 1 74 ? 13.047 14.903 -9.287 1.00 94.88 74 TYR A O 1
ATOM 591 N N . LYS A 1 75 ? 10.904 15.362 -8.863 1.00 94.94 75 LYS A N 1
ATOM 592 C CA . LYS A 1 75 ? 11.208 16.510 -7.994 1.00 94.94 75 LYS A CA 1
ATOM 593 C C . LYS A 1 75 ? 11.982 16.104 -6.743 1.00 94.94 75 LYS A C 1
ATOM 595 O O . LYS A 1 75 ? 12.880 16.829 -6.329 1.00 94.94 75 LYS A O 1
ATOM 600 N N . GLU A 1 76 ? 11.620 14.977 -6.133 1.00 93.62 76 GLU A N 1
ATOM 601 C CA . GLU A 1 76 ? 12.339 14.386 -4.999 1.00 93.62 76 GLU A CA 1
ATOM 602 C C . GLU A 1 76 ? 13.776 14.018 -5.396 1.00 93.62 76 GLU A C 1
ATOM 604 O O . GLU A 1 76 ? 14.708 14.380 -4.680 1.00 93.62 76 GLU A O 1
ATOM 609 N N . LEU A 1 77 ? 13.960 13.382 -6.559 1.00 93.69 77 LEU A N 1
ATOM 610 C CA . LEU A 1 77 ? 15.271 13.051 -7.115 1.00 93.69 77 LEU A CA 1
ATOM 611 C C . LEU A 1 77 ? 16.122 14.311 -7.318 1.00 93.69 77 LEU A C 1
ATOM 613 O O . LEU A 1 77 ? 17.205 14.399 -6.752 1.00 93.69 77 LEU A O 1
ATOM 617 N N . VAL A 1 78 ? 15.611 15.308 -8.045 1.00 94.12 78 VAL A N 1
ATOM 618 C CA . VAL A 1 78 ? 16.316 16.576 -8.308 1.00 94.12 78 VAL A CA 1
ATOM 619 C C . VAL A 1 78 ? 16.676 17.306 -7.014 1.00 94.12 78 VAL A C 1
ATOM 621 O O . VAL A 1 78 ? 17.765 17.857 -6.897 1.00 94.12 78 VAL A O 1
ATOM 624 N N . ARG A 1 79 ? 15.783 17.305 -6.017 1.00 94.69 79 ARG A N 1
ATOM 625 C CA . ARG A 1 79 ? 16.027 17.960 -4.724 1.00 94.69 79 ARG A CA 1
ATOM 626 C C . ARG A 1 79 ? 17.153 17.301 -3.924 1.00 94.69 79 ARG A C 1
ATOM 628 O O . ARG A 1 79 ? 17.841 18.001 -3.187 1.00 94.69 79 ARG A O 1
ATOM 635 N N . ASN A 1 80 ? 17.284 15.979 -4.015 1.00 93.62 80 ASN A N 1
ATOM 636 C CA . ASN A 1 80 ? 18.176 15.191 -3.164 1.00 93.62 80 ASN A CA 1
ATOM 637 C C . ASN A 1 80 ? 19.453 14.721 -3.887 1.00 93.62 80 ASN A C 1
ATOM 639 O O . ASN A 1 80 ? 20.286 14.066 -3.263 1.00 93.62 80 ASN A O 1
ATOM 643 N N . ALA A 1 81 ? 19.604 14.994 -5.185 1.00 92.12 81 ALA A N 1
ATOM 644 C CA . ALA A 1 81 ? 20.737 14.520 -5.968 1.00 92.12 81 ALA A CA 1
ATOM 645 C C . ALA A 1 81 ? 22.031 15.285 -5.648 1.00 92.12 81 ALA A C 1
ATOM 647 O O . ALA A 1 81 ? 22.061 16.512 -5.603 1.00 92.12 81 ALA A O 1
ATOM 648 N N . GLU A 1 82 ? 23.125 14.537 -5.497 1.00 93.62 82 GLU A N 1
ATOM 649 C CA . GLU A 1 82 ? 24.501 15.059 -5.427 1.00 93.62 82 GLU A CA 1
ATOM 650 C C . GLU A 1 82 ? 25.215 14.987 -6.795 1.00 93.62 82 GLU A C 1
ATOM 652 O O . GLU A 1 82 ? 26.432 15.133 -6.890 1.00 93.62 82 GLU A O 1
ATOM 657 N N . PHE A 1 83 ? 24.461 14.714 -7.862 1.00 92.00 83 PHE A N 1
ATOM 658 C CA . PHE A 1 83 ? 24.935 14.516 -9.231 1.00 92.00 83 PHE A CA 1
ATOM 659 C C . PHE A 1 83 ? 24.006 15.221 -10.225 1.00 92.00 83 PHE A C 1
ATOM 661 O O . PHE A 1 83 ? 22.903 15.634 -9.863 1.00 92.00 83 PHE A O 1
ATOM 668 N N . ASP A 1 84 ? 24.453 15.356 -11.474 1.00 92.62 84 ASP A N 1
ATOM 669 C CA . ASP A 1 84 ? 23.639 15.945 -12.538 1.00 92.62 84 ASP A CA 1
ATOM 670 C C . ASP A 1 84 ? 22.521 14.979 -12.951 1.00 92.62 84 ASP A C 1
ATOM 672 O O . ASP A 1 84 ? 22.786 13.857 -13.390 1.00 92.62 84 ASP A O 1
ATOM 676 N N . VAL A 1 85 ? 21.270 15.382 -12.731 1.00 93.75 85 VAL A N 1
ATOM 677 C CA . VAL A 1 85 ? 20.102 14.520 -12.944 1.00 93.75 85 VAL A CA 1
ATOM 678 C C . VAL A 1 85 ? 19.714 14.558 -14.426 1.00 93.75 85 VAL A C 1
ATOM 680 O O . VAL A 1 85 ? 19.473 15.655 -14.931 1.00 93.75 85 VAL A O 1
ATOM 683 N N . PRO A 1 86 ? 19.606 13.400 -15.113 1.00 93.81 86 PRO A N 1
ATOM 684 C CA . PRO A 1 86 ? 19.145 13.341 -16.501 1.00 93.81 86 PRO A CA 1
ATOM 685 C C . PRO A 1 86 ? 17.769 13.977 -16.674 1.00 93.81 86 PRO A C 1
ATOM 687 O O . PRO A 1 86 ? 16.961 13.961 -15.739 1.00 93.81 86 PRO A O 1
ATOM 690 N N . GLU A 1 87 ? 17.467 14.488 -17.868 1.00 93.50 87 GLU A N 1
ATOM 691 C CA . GLU A 1 87 ? 16.145 15.048 -18.118 1.00 93.50 87 GLU A CA 1
ATOM 692 C C . GLU A 1 87 ? 15.085 13.948 -18.019 1.00 93.50 87 GLU A C 1
ATOM 694 O O . GLU A 1 87 ? 15.314 12.788 -18.352 1.00 93.50 87 GLU A O 1
ATOM 699 N N . LEU A 1 88 ? 13.876 14.298 -17.575 1.00 90.81 88 LEU A N 1
ATOM 700 C CA . LEU A 1 88 ? 12.805 13.314 -17.396 1.00 90.81 88 LEU A CA 1
ATOM 701 C C . LEU A 1 88 ? 12.457 12.563 -18.695 1.00 90.81 88 LEU A C 1
ATOM 703 O O . LEU A 1 88 ? 12.020 11.417 -18.630 1.00 90.81 88 LEU A O 1
ATOM 707 N N . CYS A 1 89 ? 12.646 13.191 -19.859 1.00 90.19 89 CYS A N 1
ATOM 708 C CA . CYS A 1 89 ? 12.445 12.552 -21.160 1.00 90.19 89 CYS A CA 1
ATOM 709 C C . CYS A 1 89 ? 13.551 11.560 -21.550 1.00 90.19 89 CYS A C 1
ATOM 711 O O . CYS A 1 89 ? 13.334 10.787 -22.477 1.00 90.19 89 CYS A O 1
ATOM 713 N N . ASP A 1 90 ? 14.684 11.543 -20.842 1.00 91.25 90 ASP A N 1
ATOM 714 C CA . ASP A 1 90 ? 15.756 10.560 -21.043 1.00 91.25 90 ASP A CA 1
ATOM 715 C C . ASP A 1 90 ? 15.461 9.227 -20.335 1.00 91.25 90 ASP A C 1
ATOM 717 O O . ASP A 1 90 ? 16.143 8.228 -20.561 1.00 91.25 90 ASP A O 1
ATOM 721 N N . PHE A 1 91 ? 14.448 9.187 -19.465 1.00 91.12 91 PHE A N 1
ATOM 722 C CA . PHE A 1 91 ? 14.020 7.959 -18.808 1.00 91.12 91 PHE A CA 1
ATOM 723 C C . PHE A 1 91 ? 13.124 7.151 -19.744 1.00 91.12 91 PHE A C 1
ATOM 725 O O . PHE A 1 91 ? 12.051 7.601 -20.150 1.00 91.12 91 PHE A O 1
ATOM 732 N N . SER A 1 92 ? 13.523 5.909 -20.004 1.00 88.56 92 SER A N 1
ATOM 733 C CA . SER A 1 92 ? 12.653 4.916 -20.628 1.00 88.56 92 SER A CA 1
ATOM 734 C C . SER A 1 92 ? 11.464 4.591 -19.723 1.00 88.56 92 SER A C 1
ATOM 736 O O . SER A 1 92 ? 11.554 4.643 -18.491 1.00 88.56 92 SER A O 1
ATOM 738 N N . LEU A 1 93 ? 10.334 4.269 -20.345 1.00 88.69 93 LEU A N 1
ATOM 739 C CA . LEU A 1 93 ? 9.072 4.016 -19.669 1.00 88.69 93 LEU A CA 1
ATOM 740 C C . LEU A 1 93 ? 8.637 2.575 -19.930 1.00 88.69 93 LEU A C 1
ATOM 742 O O . LEU A 1 93 ? 8.462 2.175 -21.076 1.00 88.69 93 LEU A O 1
ATOM 746 N N . HIS A 1 94 ? 8.427 1.816 -18.860 1.00 89.00 94 HIS A N 1
ATOM 747 C CA . HIS A 1 94 ? 7.873 0.468 -18.919 1.00 89.00 94 HIS A CA 1
ATOM 748 C C . HIS A 1 94 ? 6.580 0.426 -18.116 1.00 89.00 94 HIS A C 1
ATOM 750 O O . HIS A 1 94 ? 6.525 0.891 -16.974 1.00 89.00 94 HIS A O 1
ATOM 756 N N . ILE A 1 95 ? 5.524 -0.111 -18.714 1.00 89.00 95 ILE A N 1
ATOM 757 C CA . ILE A 1 95 ? 4.182 -0.096 -18.140 1.00 89.00 95 ILE A CA 1
ATOM 758 C C . ILE A 1 95 ? 3.605 -1.497 -18.249 1.00 89.00 95 ILE A C 1
ATOM 760 O O . ILE A 1 95 ? 3.647 -2.096 -19.316 1.00 89.00 95 ILE A O 1
ATOM 764 N N . ALA A 1 96 ? 3.010 -1.990 -17.165 1.00 87.56 96 ALA A N 1
ATOM 765 C CA . ALA A 1 96 ? 2.217 -3.209 -17.213 1.00 87.56 96 ALA A CA 1
ATOM 766 C C . ALA A 1 96 ? 0.885 -3.032 -16.490 1.00 87.56 96 ALA A C 1
ATOM 768 O O . ALA A 1 96 ? 0.813 -2.454 -15.399 1.00 87.56 96 ALA A O 1
ATOM 769 N N . GLU A 1 97 ? -0.165 -3.594 -17.083 1.00 90.06 97 GLU A N 1
ATOM 770 C CA . GLU A 1 97 ? -1.401 -3.878 -16.366 1.00 90.06 97 GLU A CA 1
ATOM 771 C C . GLU A 1 97 ? -1.118 -4.899 -15.260 1.00 90.06 97 GLU A C 1
ATOM 773 O O . GLU A 1 97 ? -0.456 -5.916 -15.467 1.00 90.06 97 GLU A O 1
ATOM 778 N N . ALA A 1 98 ? -1.617 -4.607 -14.065 1.00 93.00 98 ALA A N 1
ATOM 779 C CA . ALA A 1 98 ? -1.494 -5.481 -12.910 1.00 93.00 98 ALA A CA 1
ATOM 780 C C . ALA A 1 98 ? -2.770 -5.356 -12.070 1.00 93.00 98 ALA A C 1
ATOM 782 O O . ALA A 1 98 ? -2.772 -4.700 -11.028 1.00 93.00 98 ALA A O 1
ATOM 783 N N . PRO A 1 99 ? -3.892 -5.953 -12.511 1.00 94.50 99 PRO A N 1
ATOM 784 C CA . PRO A 1 99 ? -5.120 -6.002 -11.722 1.00 94.50 99 PRO A CA 1
ATOM 785 C C . PRO A 1 99 ? -4.991 -6.828 -10.432 1.00 94.50 99 PRO A C 1
ATOM 787 O O . PRO A 1 99 ? -5.930 -6.832 -9.643 1.00 94.50 99 PRO A O 1
ATOM 790 N N . PHE A 1 100 ? -3.872 -7.532 -10.216 1.00 95.88 100 PHE A N 1
ATOM 791 C CA . PHE A 1 100 ? -3.562 -8.267 -8.991 1.00 95.88 100 PHE A CA 1
ATOM 792 C C . PHE A 1 100 ? -2.067 -8.233 -8.678 1.00 95.88 100 PHE A C 1
ATOM 794 O O . PHE A 1 100 ? -1.244 -8.420 -9.571 1.00 95.88 100 PHE A O 1
ATOM 801 N N . GLY A 1 101 ? -1.702 -8.036 -7.409 1.00 96.44 101 GLY A N 1
ATOM 802 C CA . GLY A 1 101 ? -0.302 -8.072 -6.983 1.00 96.44 101 GLY A CA 1
ATOM 803 C C . GLY A 1 101 ? 0.510 -6.840 -7.386 1.00 96.44 101 GLY A C 1
ATOM 804 O O . GLY A 1 101 ? 1.740 -6.894 -7.395 1.00 96.44 101 GLY A O 1
ATOM 805 N N . ARG A 1 102 ? -0.144 -5.724 -7.740 1.00 95.81 102 ARG A N 1
ATOM 806 C CA . ARG A 1 102 ? 0.545 -4.536 -8.279 1.00 95.81 102 ARG A CA 1
ATOM 807 C C . ARG A 1 102 ? 1.519 -3.917 -7.283 1.00 95.81 102 ARG A C 1
ATOM 809 O O . ARG A 1 102 ? 2.591 -3.455 -7.662 1.00 95.81 102 ARG A O 1
ATOM 816 N N . ARG A 1 103 ? 1.145 -3.908 -6.000 1.00 96.88 103 ARG A N 1
ATOM 817 C CA . ARG A 1 103 ? 1.945 -3.287 -4.947 1.00 96.88 103 ARG A CA 1
ATOM 818 C C . ARG A 1 103 ? 3.182 -4.121 -4.681 1.00 96.88 103 ARG A C 1
ATOM 820 O O . ARG A 1 103 ? 4.280 -3.583 -4.622 1.00 96.88 103 ARG A O 1
ATOM 827 N N . GLU A 1 104 ? 3.007 -5.434 -4.594 1.00 97.12 104 GLU A N 1
ATOM 828 C CA . GLU A 1 104 ? 4.124 -6.360 -4.469 1.00 97.12 104 GLU A CA 1
ATOM 829 C C . GLU A 1 104 ? 5.049 -6.324 -5.684 1.00 97.12 104 GLU A C 1
ATOM 831 O O . GLU A 1 104 ? 6.263 -6.408 -5.518 1.00 97.12 104 GLU A O 1
ATOM 836 N N . LEU A 1 105 ? 4.506 -6.168 -6.896 1.00 95.31 105 LEU A N 1
ATOM 837 C CA . LEU A 1 105 ? 5.314 -6.044 -8.107 1.00 95.31 105 LEU A CA 1
ATOM 838 C C . LEU A 1 105 ? 6.160 -4.764 -8.072 1.00 95.31 105 LEU A C 1
ATOM 840 O O . LEU A 1 105 ? 7.371 -4.832 -8.284 1.00 95.31 105 LEU A O 1
ATOM 844 N N . ALA A 1 106 ? 5.561 -3.617 -7.739 1.00 95.19 106 ALA A N 1
ATOM 845 C CA . ALA A 1 106 ? 6.285 -2.353 -7.603 1.00 95.19 106 ALA A CA 1
ATOM 846 C C . ALA A 1 106 ? 7.375 -2.416 -6.514 1.00 95.19 106 ALA A C 1
ATOM 848 O O . ALA A 1 106 ? 8.490 -1.932 -6.721 1.00 95.19 106 ALA A O 1
ATOM 849 N N . GLU A 1 107 ? 7.099 -3.059 -5.377 1.00 94.38 107 GLU A N 1
ATOM 850 C CA . GLU A 1 107 ? 8.088 -3.289 -4.314 1.00 94.38 107 GLU A CA 1
ATOM 851 C C . GLU A 1 107 ? 9.209 -4.232 -4.756 1.00 94.38 107 GLU A C 1
ATOM 853 O O . GLU A 1 107 ? 10.386 -3.961 -4.507 1.00 94.38 107 GLU A O 1
ATOM 858 N N . CYS A 1 108 ? 8.862 -5.322 -5.447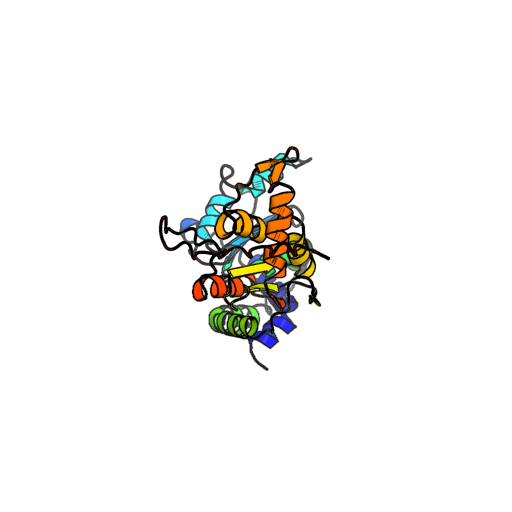 1.00 92.62 108 CYS A N 1
ATOM 859 C CA . CYS A 1 108 ? 9.820 -6.276 -5.991 1.00 92.62 108 CYS A CA 1
ATOM 860 C C . CYS A 1 108 ? 10.787 -5.587 -6.958 1.00 92.62 108 CYS A C 1
ATOM 862 O O . CYS A 1 108 ? 12.003 -5.753 -6.821 1.00 92.62 108 CYS A O 1
ATOM 864 N N . LEU A 1 109 ? 10.256 -4.771 -7.874 1.00 91.69 109 LEU A N 1
ATOM 865 C CA . LEU A 1 109 ? 11.034 -3.952 -8.800 1.00 91.69 109 LEU A CA 1
ATOM 866 C C . LEU A 1 109 ? 11.907 -2.961 -8.029 1.00 91.69 109 LEU A C 1
ATOM 868 O O . LEU A 1 109 ? 13.115 -2.954 -8.220 1.00 91.69 109 LEU A O 1
ATOM 872 N N . THR A 1 110 ? 11.344 -2.211 -7.079 1.00 90.88 110 THR A N 1
ATOM 873 C CA . THR A 1 110 ? 12.100 -1.234 -6.275 1.00 90.88 110 THR A CA 1
ATOM 874 C C . THR A 1 110 ? 13.324 -1.856 -5.593 1.00 90.88 110 THR A C 1
ATOM 876 O O . THR A 1 110 ? 14.402 -1.266 -5.589 1.00 90.88 110 THR A O 1
ATOM 879 N N . MET A 1 111 ? 13.184 -3.067 -5.047 1.00 87.62 111 MET A N 1
ATOM 880 C CA . MET A 1 111 ? 14.268 -3.752 -4.335 1.00 87.62 111 MET A CA 1
ATOM 881 C C . MET A 1 111 ? 15.267 -4.472 -5.252 1.00 87.62 111 MET A C 1
ATOM 883 O O . MET A 1 111 ? 16.416 -4.668 -4.858 1.00 87.62 111 MET A O 1
ATOM 887 N N . ASN A 1 112 ? 14.847 -4.915 -6.442 1.00 85.94 112 ASN A N 1
ATOM 888 C CA . ASN A 1 112 ? 15.620 -5.865 -7.252 1.00 85.94 112 ASN A CA 1
ATOM 889 C C . ASN A 1 112 ? 15.891 -5.412 -8.693 1.00 85.94 112 ASN A C 1
ATOM 891 O O . ASN A 1 112 ? 16.535 -6.167 -9.429 1.00 85.94 112 ASN A O 1
ATOM 895 N N . LEU A 1 113 ? 15.462 -4.212 -9.114 1.00 80.25 113 LEU A N 1
ATOM 896 C CA . LEU A 1 113 ? 15.537 -3.800 -10.521 1.00 80.25 113 LEU A CA 1
ATOM 897 C C . LEU A 1 113 ? 16.952 -3.899 -11.081 1.00 80.25 113 LEU A C 1
ATOM 899 O O . LEU A 1 113 ? 17.140 -4.486 -12.140 1.00 80.25 113 LEU A O 1
ATOM 903 N N . SER A 1 114 ? 17.965 -3.432 -10.346 1.00 78.56 114 SER A N 1
ATOM 904 C CA . SER A 1 114 ? 19.363 -3.512 -10.786 1.00 78.56 114 SER A CA 1
ATOM 905 C C . SER A 1 114 ? 19.820 -4.939 -11.102 1.00 78.56 114 SER A C 1
ATOM 907 O O . SER A 1 114 ? 20.686 -5.141 -11.953 1.00 78.56 114 SER A O 1
ATOM 909 N N . SER A 1 115 ? 19.289 -5.929 -10.379 1.00 79.25 115 SER A N 1
ATOM 910 C CA . SER A 1 115 ? 19.597 -7.348 -10.572 1.00 79.25 115 SER A CA 1
ATOM 911 C C . SER A 1 115 ? 18.821 -7.933 -11.749 1.00 79.25 115 SER A C 1
ATOM 913 O O . SER A 1 115 ? 19.379 -8.735 -12.496 1.00 79.25 115 SER A O 1
ATOM 915 N N . PHE A 1 116 ? 17.560 -7.530 -11.932 1.00 77.75 116 PHE A N 1
ATOM 916 C CA . PHE A 1 116 ? 16.765 -7.910 -13.101 1.00 77.75 116 PHE A CA 1
ATOM 917 C C . PHE A 1 116 ? 17.365 -7.340 -14.384 1.00 77.75 116 PHE A C 1
ATOM 919 O O . PHE A 1 116 ? 17.617 -8.096 -15.317 1.00 77.75 116 PHE A O 1
ATOM 926 N N . TRP A 1 117 ? 17.701 -6.051 -14.388 1.00 72.19 117 TRP A N 1
ATOM 927 C CA . TRP A 1 117 ? 18.259 -5.349 -15.539 1.00 72.19 117 TRP A CA 1
ATOM 928 C C . TRP A 1 117 ? 19.564 -5.986 -16.025 1.00 72.19 117 TRP A C 1
ATOM 930 O O . TRP A 1 117 ? 19.670 -6.380 -17.182 1.00 72.19 117 TRP A O 1
ATOM 940 N N . ARG A 1 118 ? 20.509 -6.247 -15.109 1.00 73.44 118 ARG A N 1
ATOM 941 C CA . ARG A 1 118 ? 21.762 -6.955 -15.435 1.00 73.44 118 ARG A CA 1
ATOM 942 C C . ARG A 1 118 ? 21.540 -8.354 -16.009 1.00 73.44 118 ARG A C 1
ATOM 944 O O . ARG A 1 118 ? 22.334 -8.811 -16.825 1.00 73.44 118 ARG A O 1
ATOM 951 N N . ARG A 1 119 ? 20.503 -9.066 -15.553 1.00 73.94 119 ARG A N 1
ATOM 952 C CA . ARG A 1 119 ? 20.161 -10.394 -16.084 1.00 73.94 119 ARG A CA 1
ATOM 953 C C . ARG A 1 119 ? 19.569 -10.303 -17.488 1.00 73.94 119 ARG A C 1
ATOM 955 O O . ARG A 1 119 ? 19.915 -11.144 -18.306 1.00 73.94 119 ARG A O 1
ATOM 962 N N . ILE A 1 120 ? 18.727 -9.303 -17.758 1.00 73.00 120 ILE A N 1
ATOM 963 C CA . ILE A 1 120 ? 18.151 -9.055 -19.088 1.00 73.00 120 ILE A CA 1
ATOM 964 C C . ILE A 1 120 ? 19.258 -8.682 -20.081 1.00 73.00 120 ILE A C 1
ATOM 966 O O . ILE A 1 120 ? 19.357 -9.305 -21.132 1.00 73.00 120 ILE A O 1
ATOM 970 N N . GLU A 1 121 ? 20.134 -7.737 -19.728 1.00 69.12 121 GLU A N 1
ATOM 971 C CA . GLU A 1 121 ? 21.265 -7.324 -20.576 1.00 69.12 121 GLU A CA 1
ATOM 972 C C . GLU A 1 121 ? 22.274 -8.461 -20.813 1.00 69.12 121 GLU A C 1
ATOM 974 O O . GLU A 1 121 ? 22.871 -8.564 -21.884 1.00 69.12 121 GLU A O 1
ATOM 979 N N . GLY A 1 122 ? 22.481 -9.320 -19.809 1.00 64.06 122 GLY A N 1
ATOM 980 C CA . GLY A 1 122 ? 23.417 -10.442 -19.872 1.00 64.06 122 GLY A CA 1
ATOM 981 C C . GLY A 1 122 ? 22.886 -11.695 -20.580 1.00 64.06 122 GLY A C 1
ATOM 982 O O . GLY A 1 122 ? 23.686 -12.568 -20.923 1.00 64.06 122 GLY A O 1
ATOM 983 N N . ASP A 1 123 ? 21.573 -11.819 -20.806 1.00 65.25 123 ASP A N 1
ATOM 984 C CA . ASP A 1 123 ? 20.974 -12.977 -21.482 1.00 65.25 123 ASP A CA 1
ATOM 985 C C . ASP A 1 123 ? 21.075 -12.851 -23.008 1.00 65.25 123 ASP A C 1
ATOM 987 O O . ASP A 1 123 ? 20.110 -12.561 -23.713 1.00 65.25 123 ASP A O 1
ATOM 991 N N . GLN A 1 124 ? 22.267 -13.142 -23.533 1.00 54.50 124 GLN A N 1
ATOM 992 C CA . GLN A 1 124 ? 22.551 -13.180 -24.974 1.00 54.50 124 GLN A CA 1
ATOM 993 C C . GLN A 1 124 ? 21.762 -14.268 -25.733 1.00 54.50 124 GLN A C 1
ATOM 995 O O . GLN A 1 124 ? 21.756 -14.282 -26.962 1.00 54.50 124 GLN A O 1
ATOM 1000 N N . THR A 1 125 ? 21.122 -15.198 -25.015 1.00 54.66 125 THR A N 1
ATOM 1001 C CA . THR A 1 125 ? 20.445 -16.387 -25.560 1.00 54.66 125 THR A CA 1
ATOM 1002 C C . THR A 1 125 ? 18.917 -16.303 -25.549 1.00 54.66 125 THR A C 1
ATOM 1004 O O . THR A 1 125 ? 18.257 -17.173 -26.117 1.00 54.66 125 THR A O 1
ATOM 1007 N N . GLY A 1 126 ? 18.343 -15.287 -24.898 1.00 55.81 126 GLY A N 1
ATOM 1008 C CA . GLY A 1 126 ? 16.896 -15.120 -24.749 1.00 55.81 126 GLY A CA 1
ATOM 1009 C C . GLY A 1 126 ? 16.211 -16.235 -23.947 1.00 55.81 126 GLY A C 1
ATOM 1010 O O . GLY A 1 126 ? 15.005 -16.454 -24.080 1.00 55.81 126 GLY A O 1
ATOM 1011 N N . HIS A 1 127 ? 16.945 -16.978 -23.117 1.00 52.56 127 HIS A N 1
ATOM 1012 C CA . HIS A 1 127 ? 16.380 -18.080 -22.335 1.00 52.56 127 HIS A CA 1
ATOM 1013 C C . HIS A 1 127 ? 15.411 -17.599 -21.247 1.00 52.56 127 HIS A C 1
ATOM 1015 O O . HIS A 1 127 ? 14.404 -18.267 -20.995 1.00 52.56 127 HIS A O 1
ATOM 1021 N N . TYR A 1 128 ? 15.661 -16.432 -20.650 1.00 53.19 128 TYR A N 1
ATOM 1022 C CA . TYR A 1 128 ? 14.708 -15.763 -19.761 1.00 53.19 128 TYR A CA 1
ATOM 1023 C C . TYR A 1 128 ? 13.557 -15.111 -20.535 1.00 53.19 128 TYR A C 1
ATOM 1025 O O . TYR A 1 128 ? 12.460 -14.988 -19.999 1.00 53.19 128 TYR A O 1
ATOM 1033 N N . GLN A 1 129 ? 13.755 -14.779 -21.815 1.00 51.31 129 GLN A N 1
ATOM 1034 C CA . GLN A 1 129 ? 12.733 -14.151 -22.660 1.00 51.31 129 GLN A CA 1
ATOM 1035 C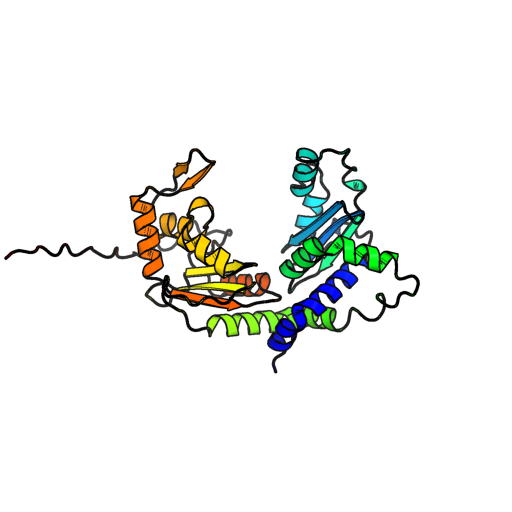 C . GLN A 1 129 ? 11.566 -15.088 -23.033 1.00 51.31 129 GLN A C 1
ATOM 1037 O O . GLN A 1 129 ? 10.583 -14.599 -23.592 1.00 51.31 129 GLN A O 1
ATOM 1042 N N . ASN A 1 130 ? 11.660 -16.400 -22.762 1.00 48.62 130 ASN A N 1
ATOM 1043 C CA . ASN A 1 130 ? 10.784 -17.420 -23.360 1.00 48.62 130 ASN A CA 1
ATOM 1044 C C . ASN A 1 130 ? 10.129 -18.405 -22.364 1.00 48.62 130 ASN A C 1
ATOM 1046 O O . ASN A 1 130 ? 9.519 -19.385 -22.784 1.00 48.62 130 ASN A O 1
ATOM 1050 N N . ARG A 1 131 ? 10.278 -18.207 -21.045 1.00 51.47 131 ARG A N 1
ATOM 1051 C CA . ARG A 1 131 ? 9.715 -19.121 -20.017 1.00 51.47 131 ARG A CA 1
ATOM 1052 C C . ARG A 1 131 ? 8.935 -18.436 -18.898 1.00 51.47 131 ARG A C 1
ATOM 1054 O O . ARG A 1 131 ? 8.602 -19.073 -17.904 1.00 51.47 131 ARG A O 1
ATOM 1061 N N . ALA A 1 132 ? 8.647 -17.162 -19.083 1.00 53.31 132 ALA A N 1
ATOM 1062 C CA . ALA A 1 132 ? 8.114 -16.293 -18.062 1.00 53.31 132 ALA A CA 1
ATOM 1063 C C . ALA A 1 132 ? 6.927 -15.507 -18.643 1.00 53.31 132 ALA A C 1
ATOM 1065 O O . ALA A 1 132 ? 7.105 -14.412 -19.170 1.00 53.31 132 ALA A O 1
ATOM 1066 N N . SER A 1 133 ? 5.744 -16.131 -18.682 1.00 60.81 133 SER A N 1
ATOM 1067 C CA . SER A 1 133 ? 4.487 -15.418 -18.957 1.00 60.81 133 SER A CA 1
ATOM 1068 C C . SER A 1 133 ? 3.248 -16.226 -18.569 1.00 60.81 133 SER A C 1
ATOM 1070 O O . SER A 1 133 ? 2.304 -15.648 -18.048 1.00 60.81 133 SER A O 1
ATOM 1072 N N . ASP A 1 134 ? 3.216 -17.548 -18.764 1.00 68.88 134 ASP A N 1
ATOM 1073 C CA . ASP A 1 134 ? 1.944 -18.286 -18.678 1.00 68.88 134 ASP A CA 1
ATOM 1074 C C . ASP A 1 134 ? 1.277 -18.227 -17.296 1.00 68.88 134 ASP A C 1
ATOM 1076 O O . ASP A 1 134 ? 0.055 -18.109 -17.210 1.00 68.88 134 ASP A O 1
ATOM 1080 N N . ILE A 1 135 ? 2.045 -18.303 -16.202 1.00 72.88 135 ILE A N 1
ATOM 1081 C CA . ILE A 1 135 ? 1.467 -18.321 -14.849 1.00 72.88 135 ILE A CA 1
ATOM 1082 C C . ILE A 1 135 ? 1.104 -16.905 -14.397 1.00 72.88 135 ILE A C 1
ATOM 1084 O O . ILE A 1 135 ? -0.005 -16.714 -13.893 1.00 72.88 135 ILE A O 1
ATOM 1088 N N . TRP A 1 136 ? 1.978 -15.914 -14.615 1.00 84.88 136 TRP A N 1
ATOM 1089 C CA . TRP A 1 136 ? 1.645 -14.507 -14.386 1.00 84.88 136 TRP A CA 1
ATOM 1090 C C . TRP A 1 136 ? 0.401 -14.081 -15.175 1.00 84.88 136 TRP A C 1
ATOM 1092 O O . TRP A 1 136 ? -0.556 -13.577 -14.591 1.00 84.88 136 TRP A O 1
ATOM 1102 N N . GLN A 1 137 ? 0.351 -14.371 -16.477 1.00 84.06 137 GLN A N 1
ATOM 1103 C CA . GLN A 1 137 ? -0.794 -14.049 -17.333 1.00 84.06 137 GLN A CA 1
ATOM 1104 C C . GLN A 1 137 ? -2.060 -14.773 -16.875 1.00 84.06 137 GLN A C 1
ATOM 1106 O O . GLN A 1 137 ? -3.131 -14.174 -16.801 1.00 84.06 137 GLN A O 1
ATOM 1111 N N . ARG A 1 138 ? -1.958 -16.046 -16.480 1.00 83.56 138 ARG A N 1
ATOM 1112 C CA . ARG A 1 138 ? -3.105 -16.776 -15.929 1.00 83.56 138 ARG A CA 1
ATOM 1113 C C . ARG A 1 138 ? -3.609 -16.156 -14.626 1.00 83.56 138 ARG A C 1
ATOM 1115 O O . ARG A 1 138 ? -4.818 -16.052 -14.458 1.00 83.56 138 ARG A O 1
ATOM 1122 N N . MET A 1 139 ? -2.712 -15.691 -13.753 1.00 89.56 139 MET A N 1
ATOM 1123 C CA . MET A 1 139 ? -3.073 -14.937 -12.548 1.00 89.56 139 MET A CA 1
ATOM 1124 C C . MET A 1 139 ? -3.783 -13.622 -12.895 1.00 89.56 139 MET A C 1
ATOM 1126 O O . MET A 1 139 ? -4.789 -13.297 -12.264 1.00 89.56 139 MET A O 1
ATOM 1130 N N . MET A 1 140 ? -3.314 -12.898 -13.918 1.00 90.81 140 MET A N 1
ATOM 1131 C CA . MET A 1 140 ? -3.987 -11.691 -14.407 1.00 90.81 140 MET A CA 1
ATOM 1132 C C . MET A 1 140 ? -5.388 -12.005 -14.947 1.00 90.81 140 MET A C 1
ATOM 1134 O O . MET A 1 140 ? -6.323 -11.253 -14.688 1.00 90.81 140 MET A O 1
ATOM 1138 N N . LEU A 1 141 ? -5.580 -13.134 -15.635 1.00 90.88 141 LEU A N 1
ATOM 1139 C CA . LEU A 1 141 ? -6.886 -13.541 -16.167 1.00 90.88 141 LEU A CA 1
ATOM 1140 C C . LEU A 1 141 ? -7.887 -13.952 -15.076 1.00 90.88 141 LEU A C 1
ATOM 1142 O O . LEU A 1 141 ? -9.081 -13.701 -15.222 1.00 90.88 141 LEU A O 1
ATOM 1146 N N . THR A 1 142 ? -7.423 -14.544 -13.974 1.00 92.06 142 THR A N 1
ATOM 1147 C CA . THR A 1 142 ? -8.282 -15.025 -12.874 1.00 92.06 142 THR A CA 1
ATOM 1148 C C . THR A 1 142 ? -8.216 -14.134 -11.627 1.00 92.06 142 THR A C 1
ATOM 1150 O O . THR A 1 142 ? -8.532 -14.580 -10.524 1.00 92.06 142 THR A O 1
ATOM 1153 N N . HIS A 1 143 ? -7.795 -12.871 -11.765 1.00 94.88 143 HIS A N 1
ATOM 1154 C CA . HIS A 1 143 ? -7.590 -11.962 -10.630 1.00 94.88 143 HIS A CA 1
ATOM 1155 C C . HIS A 1 143 ? -8.834 -11.792 -9.749 1.00 94.88 143 HIS A C 1
ATOM 1157 O O . HIS A 1 143 ? -8.715 -11.724 -8.531 1.00 94.88 143 HIS A O 1
ATOM 1163 N N . ARG A 1 144 ? -10.033 -11.745 -10.343 1.00 95.56 144 ARG A N 1
ATOM 1164 C CA . ARG A 1 144 ? -11.285 -11.543 -9.593 1.00 95.56 144 ARG A CA 1
ATOM 1165 C C . ARG A 1 144 ? -11.537 -12.667 -8.597 1.00 95.56 144 ARG A C 1
ATOM 1167 O O . ARG A 1 144 ? -11.822 -12.394 -7.440 1.00 95.56 144 ARG A O 1
ATOM 1174 N N . GLU A 1 145 ? -11.341 -13.909 -9.030 1.00 95.44 145 GLU A N 1
ATOM 1175 C CA . GLU A 1 145 ? -11.491 -15.092 -8.177 1.00 95.44 145 GLU A CA 1
ATOM 1176 C C . GLU A 1 145 ? -10.477 -15.073 -7.027 1.00 95.44 145 GLU A C 1
ATOM 1178 O O . GLU A 1 145 ? -10.823 -15.387 -5.891 1.00 95.44 145 GLU A O 1
ATOM 1183 N N . LEU A 1 146 ? -9.238 -14.643 -7.295 1.00 96.44 146 LEU A N 1
ATOM 1184 C CA . LEU A 1 146 ? -8.212 -14.486 -6.261 1.00 96.44 146 LEU A CA 1
ATOM 1185 C C . LEU A 1 146 ? -8.587 -13.417 -5.231 1.00 96.44 146 LEU A C 1
ATOM 1187 O O . LEU A 1 146 ? -8.394 -13.633 -4.036 1.00 96.44 146 LEU A O 1
ATOM 1191 N N . ILE A 1 147 ? -9.120 -12.279 -5.679 1.00 97.69 147 ILE A N 1
ATOM 1192 C CA . ILE A 1 147 ? -9.548 -11.186 -4.799 1.00 97.69 147 ILE A CA 1
ATOM 1193 C C . ILE A 1 147 ? -10.723 -11.636 -3.928 1.00 97.69 147 ILE A C 1
ATOM 1195 O O . ILE A 1 147 ? -10.679 -11.469 -2.710 1.00 97.69 147 ILE A O 1
ATOM 1199 N N . GLU A 1 148 ? -11.740 -12.255 -4.532 1.00 96.25 148 GLU A N 1
ATOM 1200 C CA . GLU A 1 148 ? -12.917 -12.765 -3.826 1.00 96.25 148 GLU A CA 1
ATOM 1201 C C . GLU A 1 148 ? -12.542 -13.846 -2.805 1.00 96.25 148 GLU A C 1
ATOM 1203 O O . GLU A 1 148 ? -12.981 -13.796 -1.651 1.00 96.25 148 GLU A O 1
ATOM 1208 N N . GLU A 1 149 ? -11.694 -14.804 -3.194 1.00 96.44 149 GLU A N 1
ATOM 1209 C CA . GLU A 1 149 ? -11.236 -15.865 -2.299 1.00 96.44 149 GLU A CA 1
ATOM 1210 C C . GLU A 1 149 ? -10.397 -15.295 -1.146 1.00 96.44 149 GLU A C 1
ATOM 1212 O O . GLU A 1 149 ? -10.660 -15.611 0.018 1.00 96.44 149 GLU A O 1
ATOM 1217 N N . GLY A 1 150 ? -9.433 -14.418 -1.444 1.00 97.31 150 GLY A N 1
ATOM 1218 C CA . GLY A 1 150 ? -8.597 -13.761 -0.440 1.00 97.31 150 GLY A CA 1
ATOM 1219 C C . GLY A 1 150 ? -9.418 -12.921 0.538 1.00 97.31 150 GLY A C 1
ATOM 1220 O O . GLY A 1 150 ? -9.226 -13.014 1.750 1.00 97.31 150 GLY A O 1
ATOM 1221 N N . GLY A 1 151 ? -10.391 -12.159 0.033 1.00 97.12 151 GLY A N 1
ATOM 1222 C CA . GLY A 1 151 ? -11.306 -11.364 0.848 1.00 97.12 151 GLY A CA 1
ATOM 1223 C C . GLY A 1 151 ? -12.224 -12.224 1.716 1.00 97.12 151 GLY A C 1
ATOM 1224 O O . GLY A 1 151 ? -12.480 -11.880 2.869 1.00 97.12 151 GLY A O 1
ATOM 1225 N N . SER A 1 152 ? -12.701 -13.360 1.201 1.00 96.19 152 SER A N 1
ATOM 1226 C CA . SER A 1 152 ? -13.471 -14.326 1.989 1.00 96.19 152 SER A CA 1
ATOM 1227 C C . SER A 1 152 ? -12.625 -14.915 3.118 1.00 96.19 152 SER A C 1
ATOM 1229 O O . SER A 1 152 ? -13.039 -14.876 4.276 1.00 96.19 152 SER A O 1
ATOM 1231 N N . GLN A 1 153 ? -11.411 -15.390 2.825 1.00 96.88 153 GLN A N 1
ATOM 1232 C CA . GLN A 1 153 ? -10.517 -15.957 3.839 1.00 96.88 153 GLN A CA 1
ATOM 1233 C C . GLN A 1 153 ? -10.127 -14.934 4.913 1.00 96.88 153 GLN A C 1
ATOM 1235 O O . GLN A 1 153 ? -10.146 -15.269 6.096 1.00 96.88 153 GLN A O 1
ATOM 1240 N N . ALA A 1 154 ? -9.852 -13.683 4.529 1.00 96.88 154 ALA A N 1
ATOM 1241 C CA . ALA A 1 154 ? -9.515 -12.609 5.464 1.00 96.88 154 ALA A CA 1
ATOM 1242 C C . ALA A 1 154 ? -10.613 -12.366 6.516 1.00 96.88 154 ALA A C 1
ATOM 1244 O O . ALA A 1 154 ? -10.311 -12.111 7.681 1.00 96.88 154 ALA A O 1
ATOM 1245 N N . LEU A 1 155 ? -11.885 -12.482 6.119 1.00 95.56 155 LEU A N 1
ATOM 1246 C CA . LEU A 1 155 ? -13.039 -12.302 7.005 1.00 95.56 155 LEU A CA 1
ATOM 1247 C C . LEU A 1 155 ? -13.294 -13.490 7.946 1.00 95.56 155 LEU A C 1
ATOM 1249 O O . LEU A 1 155 ? -13.990 -13.322 8.943 1.00 95.56 155 LEU A O 1
ATOM 1253 N N . HIS A 1 156 ? -12.742 -14.669 7.650 1.00 94.88 156 HIS A N 1
ATOM 1254 C CA . HIS A 1 156 ? -12.867 -15.861 8.498 1.00 94.88 156 HIS A CA 1
ATOM 1255 C C . HIS A 1 156 ? -11.750 -15.977 9.546 1.00 94.88 156 HIS A C 1
ATOM 1257 O O . HIS A 1 156 ? -11.770 -16.904 10.353 1.00 94.88 156 HIS A O 1
ATOM 1263 N N . VAL A 1 157 ? -10.764 -15.072 9.543 1.00 93.94 157 VAL A N 1
ATOM 1264 C CA . VAL A 1 157 ? -9.707 -15.062 10.561 1.00 93.94 157 VAL A CA 1
ATOM 1265 C C . VAL A 1 157 ? -10.283 -14.597 11.893 1.00 93.94 157 VAL A C 1
ATOM 1267 O O . VAL A 1 157 ? -10.779 -13.473 11.999 1.00 93.94 157 VAL A O 1
ATOM 1270 N N . ASP A 1 158 ? -10.144 -15.434 12.923 1.00 93.06 158 ASP A N 1
ATOM 1271 C CA . ASP A 1 158 ? -10.614 -15.110 14.265 1.00 93.06 158 ASP A CA 1
ATOM 1272 C C . ASP A 1 158 ? -9.941 -13.834 14.802 1.00 93.06 158 ASP A C 1
ATOM 1274 O O . ASP A 1 158 ? -8.707 -13.749 14.886 1.00 93.06 158 ASP A O 1
ATOM 1278 N N . PRO A 1 159 ? -10.730 -12.825 15.197 1.00 94.44 159 PRO A N 1
ATOM 1279 C CA . PRO A 1 159 ? -10.195 -11.567 15.673 1.00 94.44 159 PRO A CA 1
ATOM 1280 C C . PRO A 1 159 ? -9.763 -11.688 17.141 1.00 94.44 159 PRO A C 1
ATOM 1282 O O . PRO A 1 159 ? -10.484 -12.197 18.002 1.00 94.44 159 PRO A O 1
ATOM 1285 N N . VAL A 1 160 ? -8.589 -11.152 17.464 1.00 93.75 160 VAL A N 1
ATOM 1286 C CA . VAL A 1 160 ? -8.055 -11.107 18.832 1.00 93.75 160 VAL A CA 1
ATOM 1287 C C . VAL A 1 160 ? -8.305 -9.745 19.466 1.00 93.75 160 VAL A C 1
ATOM 1289 O O . VAL A 1 160 ? -8.425 -8.729 18.785 1.00 93.75 160 VAL A O 1
ATOM 1292 N N . ARG A 1 161 ? -8.371 -9.682 20.800 1.00 94.12 161 ARG A N 1
ATOM 1293 C CA . ARG A 1 161 ? -8.480 -8.392 21.500 1.00 94.12 161 ARG A CA 1
ATOM 1294 C C . ARG A 1 161 ? -7.269 -7.515 21.205 1.00 94.12 161 ARG A C 1
ATOM 1296 O O . ARG A 1 161 ? -6.127 -7.980 21.271 1.00 94.12 161 ARG A O 1
ATOM 1303 N N . TRP A 1 162 ? -7.511 -6.228 20.972 1.00 93.56 162 TRP A N 1
ATOM 1304 C CA . TRP A 1 162 ? -6.431 -5.261 20.842 1.00 93.56 162 TRP A CA 1
ATOM 1305 C C . TRP A 1 162 ? -5.574 -5.239 22.114 1.00 93.56 162 TRP A C 1
ATOM 1307 O O . TRP A 1 162 ? -6.076 -5.157 23.234 1.00 93.56 162 TRP A O 1
ATOM 1317 N N . GLY A 1 163 ? -4.257 -5.309 21.946 1.00 87.31 163 GLY A N 1
ATOM 1318 C CA . GLY A 1 163 ? -3.285 -5.428 23.036 1.00 87.31 163 GLY A CA 1
ATOM 1319 C C . GLY A 1 163 ? -3.013 -6.860 23.510 1.00 87.31 163 GLY A C 1
ATOM 1320 O O . GLY A 1 163 ? -2.063 -7.048 24.261 1.00 87.31 163 GLY A O 1
ATOM 1321 N N . GLY A 1 164 ? -3.782 -7.858 23.060 1.00 80.44 164 GLY A N 1
ATOM 1322 C CA . GLY A 1 164 ? -3.570 -9.282 23.365 1.00 80.44 164 GLY A CA 1
ATOM 1323 C C . GLY A 1 164 ? -2.949 -10.092 22.220 1.00 80.44 164 GLY A C 1
ATOM 1324 O O . GLY A 1 164 ? -2.963 -11.316 22.267 1.00 80.44 164 GLY A O 1
ATOM 1325 N N . ALA A 1 165 ? -2.472 -9.426 21.169 1.00 69.69 165 ALA A N 1
ATOM 1326 C CA . ALA A 1 165 ? -2.126 -10.060 19.903 1.00 69.69 165 ALA A CA 1
ATOM 1327 C C . ALA A 1 165 ? -0.863 -10.939 19.954 1.00 69.69 165 ALA A C 1
ATOM 1329 O O . ALA A 1 165 ? 0.208 -10.472 20.341 1.00 69.69 165 ALA A O 1
ATOM 1330 N N . SER A 1 166 ? -0.976 -12.164 19.430 1.00 70.81 166 SER A N 1
ATOM 1331 C CA . SER A 1 166 ? 0.116 -12.871 18.757 1.00 70.81 166 SER A CA 1
ATOM 1332 C C . SER A 1 166 ? 0.053 -12.508 17.272 1.00 70.81 166 SER A C 1
ATOM 1334 O O . SER A 1 166 ? -0.837 -12.968 16.556 1.00 70.81 166 SER A O 1
ATOM 1336 N N . TRP A 1 167 ? 0.928 -11.617 16.817 1.00 73.81 167 TRP A N 1
ATOM 1337 C CA . TRP A 1 167 ? 0.965 -11.209 15.412 1.00 73.81 167 TRP A CA 1
ATOM 1338 C C . TRP A 1 167 ? 1.691 -12.242 14.550 1.00 73.81 167 TRP A C 1
ATOM 1340 O O . TRP A 1 167 ? 2.617 -12.916 15.002 1.00 73.81 167 TRP A O 1
ATOM 1350 N N . VAL A 1 168 ? 1.293 -12.310 13.282 1.00 82.69 168 VAL A N 1
ATOM 1351 C CA . VAL A 1 168 ? 2.047 -12.997 12.233 1.00 82.69 168 VAL A CA 1
ATOM 1352 C C . VAL A 1 168 ? 2.936 -11.966 11.545 1.00 82.69 168 VAL A C 1
ATOM 1354 O O . VAL A 1 168 ? 2.476 -10.869 11.238 1.00 82.69 168 VAL A O 1
ATOM 1357 N N . SER A 1 169 ? 4.210 -12.293 11.340 1.00 87.50 169 SER A N 1
ATOM 1358 C CA . SER A 1 169 ? 5.161 -11.404 10.666 1.00 87.50 169 SER A CA 1
ATOM 1359 C C . SER A 1 169 ? 4.985 -11.417 9.149 1.00 87.50 169 SER A C 1
ATOM 1361 O O . SER A 1 169 ? 4.602 -12.433 8.571 1.00 87.50 169 SER A O 1
ATOM 1363 N N . GLY A 1 170 ? 5.354 -10.306 8.511 1.00 92.44 170 GLY A N 1
ATOM 1364 C CA . GLY A 1 170 ? 5.352 -10.157 7.056 1.00 92.44 170 GLY A CA 1
ATOM 1365 C C . GLY A 1 170 ? 4.188 -9.316 6.522 1.00 92.44 170 GLY A C 1
ATOM 1366 O O . GLY A 1 170 ? 3.458 -8.699 7.308 1.00 92.44 170 GLY A O 1
ATOM 1367 N N . PRO A 1 171 ? 4.039 -9.264 5.187 1.00 96.38 171 PRO A N 1
ATOM 1368 C CA . PRO A 1 171 ? 3.015 -8.469 4.529 1.00 96.38 171 PRO A CA 1
ATOM 1369 C C . PRO A 1 171 ? 1.621 -9.058 4.738 1.00 96.38 171 PRO A C 1
ATOM 1371 O O . PRO A 1 171 ? 1.445 -10.268 4.910 1.00 96.38 171 PRO A O 1
ATOM 1374 N N . GLY A 1 172 ? 0.612 -8.194 4.707 1.00 97.44 172 GLY A N 1
ATOM 1375 C CA . GLY A 1 172 ? -0.774 -8.628 4.767 1.00 97.44 172 GLY A CA 1
ATOM 1376 C C . GLY A 1 172 ? -1.763 -7.520 5.079 1.00 97.44 172 GLY A C 1
ATOM 1377 O O . GLY A 1 172 ? -1.514 -6.343 4.811 1.00 97.44 172 GLY A O 1
ATOM 1378 N N . ILE A 1 173 ? -2.906 -7.928 5.619 1.00 97.50 173 ILE A N 1
ATOM 1379 C CA . ILE A 1 173 ? -4.068 -7.085 5.879 1.00 97.50 173 ILE A CA 1
ATOM 1380 C C . ILE A 1 173 ? -4.393 -7.121 7.368 1.00 97.50 173 ILE A C 1
ATOM 1382 O O . ILE A 1 173 ? -4.346 -8.170 8.016 1.00 97.50 173 ILE A O 1
ATOM 1386 N N . LEU A 1 174 ? -4.725 -5.954 7.902 1.00 96.12 174 LEU A N 1
ATOM 1387 C CA . LEU A 1 174 ? -5.177 -5.751 9.266 1.00 96.12 174 LEU A CA 1
ATOM 1388 C C . LEU A 1 174 ? -6.632 -5.284 9.235 1.00 96.12 174 LEU A C 1
ATOM 1390 O O . LEU A 1 174 ? -6.941 -4.277 8.601 1.00 96.12 174 LEU A O 1
ATOM 1394 N N . ILE A 1 175 ? -7.517 -6.002 9.923 1.00 97.19 175 ILE A N 1
ATOM 1395 C CA . ILE A 1 175 ? -8.946 -5.675 10.007 1.00 97.19 175 ILE A CA 1
ATOM 1396 C C . ILE A 1 175 ? -9.273 -5.372 11.463 1.00 97.19 175 ILE A C 1
ATOM 1398 O O . ILE A 1 175 ? -8.981 -6.175 12.345 1.00 97.19 175 ILE A O 1
ATOM 1402 N N . VAL A 1 176 ? -9.869 -4.213 11.730 1.00 97.12 176 VAL A N 1
ATOM 1403 C CA . VAL A 1 176 ? -10.264 -3.780 13.073 1.00 97.12 176 VAL A CA 1
ATOM 1404 C C . VAL A 1 176 ? -11.774 -3.823 13.192 1.00 97.12 176 VAL A C 1
ATOM 1406 O O . VAL A 1 176 ? -12.493 -3.223 12.389 1.00 97.12 176 VAL A O 1
ATOM 1409 N N . GLN A 1 177 ? -12.233 -4.491 14.241 1.00 97.38 177 GLN A N 1
ATOM 1410 C CA . GLN A 1 177 ? -13.633 -4.567 14.619 1.00 97.38 177 GLN A CA 1
ATOM 1411 C C . GLN A 1 177 ? -13.868 -3.841 15.932 1.00 97.38 177 GLN A C 1
ATOM 1413 O O . GLN A 1 177 ? -13.035 -3.886 16.843 1.00 97.38 177 GLN A O 1
ATOM 1418 N N . ASP A 1 178 ? -15.016 -3.191 16.054 1.00 95.12 178 ASP A N 1
ATOM 1419 C CA . ASP A 1 178 ? -15.413 -2.585 17.313 1.00 95.12 178 ASP A CA 1
ATOM 1420 C C . ASP A 1 178 ? -15.942 -3.635 18.320 1.00 95.12 178 ASP A C 1
ATOM 1422 O O . ASP A 1 178 ? -15.875 -4.858 18.132 1.00 95.12 178 ASP A O 1
ATOM 1426 N N . ARG A 1 179 ? -16.464 -3.152 19.450 1.00 91.75 179 ARG A N 1
ATOM 1427 C CA . ARG A 1 179 ? -17.052 -4.002 20.498 1.00 91.75 179 ARG A CA 1
ATOM 1428 C C . ARG A 1 179 ? -18.352 -4.706 20.078 1.00 91.75 179 ARG A C 1
ATOM 1430 O O . ARG A 1 179 ? -18.823 -5.555 20.829 1.00 91.75 179 ARG A O 1
ATOM 1437 N N . HIS A 1 180 ? -18.939 -4.315 18.951 1.00 92.81 180 HIS A N 1
ATOM 1438 C CA . HIS A 1 180 ? -20.176 -4.843 18.384 1.00 92.81 180 HIS A CA 1
ATOM 1439 C C . HIS A 1 180 ? -19.924 -5.794 17.202 1.00 92.81 180 HIS A C 1
ATOM 1441 O O . HIS A 1 180 ? -20.885 -6.172 16.545 1.00 92.81 180 HIS A O 1
ATOM 1447 N N . ASP A 1 181 ? -18.665 -6.195 16.966 1.00 92.75 181 ASP A N 1
ATOM 1448 C CA . ASP A 1 181 ? -18.235 -7.029 15.829 1.00 92.75 181 ASP A CA 1
ATOM 1449 C C . ASP A 1 181 ? -18.309 -6.325 14.459 1.00 92.75 181 ASP A C 1
ATOM 1451 O O . ASP A 1 181 ? -18.006 -6.943 13.435 1.00 92.75 181 ASP A O 1
ATOM 1455 N N . ASP A 1 182 ? -18.616 -5.024 14.419 1.00 94.75 182 ASP A N 1
ATOM 1456 C CA . ASP A 1 182 ? -18.655 -4.260 13.174 1.00 94.75 182 ASP A CA 1
ATOM 1457 C C . ASP A 1 182 ? -17.224 -3.965 12.699 1.00 94.75 182 ASP A C 1
ATOM 1459 O O . ASP A 1 182 ? -16.400 -3.439 13.455 1.00 94.75 182 ASP A O 1
ATOM 1463 N N . VAL A 1 183 ? -16.917 -4.267 11.431 1.00 96.69 183 VAL A N 1
ATOM 1464 C CA . VAL A 1 183 ? -15.638 -3.889 10.809 1.00 96.69 183 VAL A CA 1
ATOM 1465 C C . VAL A 1 183 ? -15.609 -2.375 10.618 1.00 96.69 183 VAL A C 1
ATOM 1467 O O . VAL A 1 183 ? -16.338 -1.819 9.798 1.00 96.69 183 VAL A O 1
ATOM 1470 N N . ILE A 1 184 ? -14.738 -1.703 11.367 1.00 96.19 184 ILE A N 1
ATOM 1471 C CA . ILE A 1 184 ? -14.610 -0.242 11.353 1.00 96.19 184 ILE A CA 1
ATOM 1472 C C . ILE A 1 184 ? -13.397 0.236 10.564 1.00 96.19 184 ILE A C 1
ATOM 1474 O O . ILE A 1 184 ? -13.396 1.384 10.124 1.00 96.19 184 ILE A O 1
ATOM 1478 N N . PHE A 1 185 ? -12.384 -0.614 10.370 1.00 97.19 185 PHE A N 1
ATOM 1479 C CA . PHE A 1 185 ? -11.177 -0.265 9.628 1.00 97.19 185 PHE A CA 1
ATOM 1480 C C . PHE A 1 185 ? -10.523 -1.487 8.970 1.00 97.19 185 PHE A C 1
ATOM 1482 O O . PHE A 1 185 ? -10.484 -2.561 9.564 1.00 97.19 185 PHE A O 1
ATOM 1489 N N . VAL A 1 186 ? -9.969 -1.311 7.775 1.00 97.50 186 VAL A N 1
ATOM 1490 C CA . VAL A 1 186 ? -9.182 -2.297 7.024 1.00 97.50 186 VAL A CA 1
ATOM 1491 C C . VAL A 1 186 ? -7.961 -1.589 6.451 1.00 97.50 186 VAL A C 1
ATOM 1493 O O . VAL A 1 186 ? -8.086 -0.502 5.889 1.00 97.50 186 VAL A O 1
ATOM 1496 N N . ASP A 1 187 ? -6.781 -2.182 6.578 1.00 95.69 187 ASP A N 1
ATOM 1497 C CA . ASP A 1 187 ? -5.559 -1.626 6.000 1.00 95.69 187 ASP A CA 1
ATOM 1498 C C . ASP A 1 187 ? -4.621 -2.724 5.509 1.00 95.69 187 ASP A C 1
ATOM 1500 O O . ASP A 1 187 ? -4.629 -3.842 6.021 1.00 95.69 187 ASP A O 1
ATOM 1504 N N . SER A 1 188 ? -3.797 -2.394 4.519 1.00 95.56 188 SER A N 1
ATOM 1505 C CA . SER A 1 188 ? -2.788 -3.292 3.961 1.00 95.56 188 SER A CA 1
ATOM 1506 C C . SER A 1 188 ? -1.389 -2.796 4.303 1.00 95.56 188 SER A C 1
ATOM 1508 O O . SER A 1 188 ? -1.130 -1.597 4.239 1.00 95.56 188 SER A O 1
ATOM 1510 N N . THR A 1 189 ? -0.458 -3.699 4.586 1.00 95.19 189 THR A N 1
ATOM 1511 C CA . THR A 1 189 ? 0.903 -3.344 5.004 1.00 95.19 189 THR A CA 1
ATOM 1512 C C . THR A 1 189 ? 1.938 -4.326 4.466 1.00 95.19 189 THR A C 1
ATOM 1514 O O . THR A 1 189 ? 1.630 -5.490 4.218 1.00 95.19 189 THR A O 1
ATOM 1517 N N . ALA A 1 190 ? 3.171 -3.850 4.284 1.00 94.12 190 ALA A N 1
ATOM 1518 C CA . ALA A 1 190 ? 4.334 -4.696 4.011 1.00 94.12 190 ALA A CA 1
ATOM 1519 C C . ALA A 1 190 ? 4.837 -5.432 5.274 1.00 94.12 190 ALA A C 1
ATOM 1521 O O . ALA A 1 190 ? 5.532 -6.439 5.170 1.00 94.12 190 AL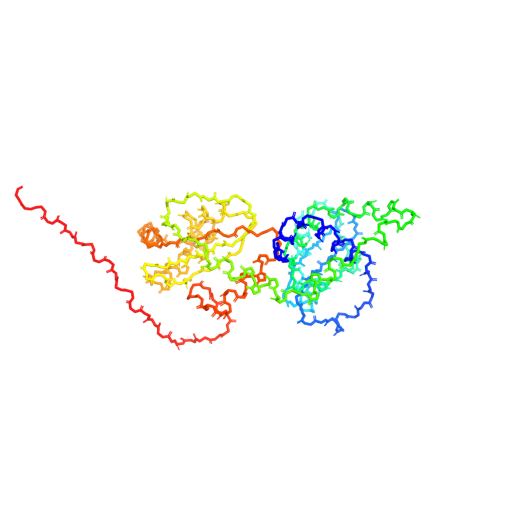A A O 1
ATOM 1522 N N . ASP A 1 191 ? 4.468 -4.946 6.464 1.00 95.19 191 ASP A N 1
ATOM 1523 C CA . ASP A 1 191 ? 4.838 -5.517 7.760 1.00 95.19 191 ASP A CA 1
ATOM 1524 C C . ASP A 1 191 ? 3.685 -5.324 8.763 1.00 95.19 191 ASP A C 1
ATOM 1526 O O . ASP A 1 191 ? 3.404 -4.211 9.231 1.00 95.19 191 ASP A O 1
ATOM 1530 N N . ILE A 1 192 ? 2.978 -6.419 9.061 1.00 95.50 192 ILE A N 1
ATOM 1531 C CA . ILE A 1 192 ? 1.870 -6.457 10.023 1.00 95.50 192 ILE A CA 1
ATOM 1532 C C . ILE A 1 192 ? 2.308 -5.994 11.426 1.00 95.50 192 ILE A C 1
ATOM 1534 O O . ILE A 1 192 ? 1.675 -5.073 11.958 1.00 95.50 192 ILE A O 1
ATOM 1538 N N . PRO A 1 193 ? 3.358 -6.572 12.049 1.00 94.31 193 PRO A N 1
ATOM 1539 C CA . PRO A 1 193 ? 3.851 -6.119 13.347 1.00 94.31 193 PRO A CA 1
ATOM 1540 C C . PRO A 1 193 ? 4.143 -4.616 13.402 1.00 94.31 193 PRO A C 1
ATOM 1542 O O . PRO A 1 193 ? 3.698 -3.936 14.334 1.00 94.31 193 PRO A O 1
ATOM 1545 N N . ALA A 1 194 ? 4.855 -4.080 12.407 1.00 93.44 194 ALA A N 1
ATOM 1546 C CA . ALA A 1 194 ? 5.214 -2.666 12.370 1.00 93.44 194 ALA A CA 1
ATOM 1547 C C . ALA A 1 194 ? 3.971 -1.766 12.278 1.00 93.44 194 ALA A C 1
ATOM 1549 O O . ALA A 1 194 ? 3.849 -0.805 13.049 1.00 93.44 194 ALA A O 1
ATOM 1550 N N . GLN A 1 195 ? 3.020 -2.111 11.404 1.00 94.50 195 GLN A N 1
ATOM 1551 C CA . GLN A 1 195 ? 1.768 -1.367 11.233 1.00 94.50 195 GLN A CA 1
ATOM 1552 C C . GLN A 1 195 ? 0.916 -1.395 12.503 1.00 94.50 195 GLN A C 1
ATOM 1554 O O . GLN A 1 195 ? 0.432 -0.360 12.965 1.00 94.50 195 GLN A O 1
ATOM 1559 N N . TYR A 1 196 ? 0.778 -2.565 13.126 1.00 94.62 196 TYR A N 1
ATOM 1560 C CA . TYR A 1 196 ? 0.025 -2.714 14.365 1.00 94.62 196 TYR A CA 1
ATOM 1561 C C . TYR A 1 196 ? 0.631 -1.889 15.510 1.00 94.62 196 TYR A C 1
ATOM 1563 O O . TYR A 1 196 ? -0.087 -1.165 16.204 1.00 94.62 196 TYR A O 1
ATOM 1571 N N . ILE A 1 197 ? 1.958 -1.924 15.686 1.00 93.44 197 ILE A N 1
ATOM 1572 C CA . ILE A 1 197 ? 2.655 -1.111 16.698 1.00 93.44 197 ILE A CA 1
ATOM 1573 C C . ILE A 1 197 ? 2.471 0.384 16.417 1.00 93.44 197 ILE A C 1
ATOM 1575 O O . ILE A 1 197 ? 2.245 1.166 17.349 1.00 93.44 197 ILE A O 1
ATOM 1579 N N . MET A 1 198 ? 2.545 0.789 15.149 1.00 93.50 198 MET A N 1
ATOM 1580 C CA . MET A 1 198 ? 2.312 2.168 14.735 1.00 93.50 198 MET A CA 1
ATOM 1581 C C . MET A 1 198 ? 0.883 2.613 15.086 1.00 93.50 198 MET A C 1
ATOM 1583 O O . MET A 1 198 ? 0.717 3.624 15.778 1.00 93.50 198 MET A O 1
ATOM 1587 N N . HIS A 1 199 ? -0.134 1.809 14.769 1.00 94.31 199 HIS A N 1
ATOM 1588 C CA . HIS A 1 199 ? -1.516 2.072 15.170 1.00 94.31 199 HIS A CA 1
ATOM 1589 C C . HIS A 1 199 ? -1.748 2.019 16.686 1.00 94.31 199 HIS A C 1
ATOM 1591 O O . HIS A 1 199 ? -2.624 2.713 17.206 1.00 94.31 199 HIS A O 1
ATOM 1597 N N . ALA A 1 200 ? -0.951 1.254 17.429 1.00 91.25 200 ALA A N 1
ATOM 1598 C CA . ALA A 1 200 ? -1.054 1.190 18.881 1.00 91.25 200 ALA A CA 1
ATOM 1599 C C . ALA A 1 200 ? -0.445 2.414 19.585 1.00 91.25 200 ALA A C 1
ATOM 1601 O O . ALA A 1 200 ? -0.845 2.708 20.713 1.00 91.25 200 ALA A O 1
ATOM 1602 N N . ARG A 1 201 ? 0.516 3.117 18.962 1.00 88.94 201 ARG A N 1
ATOM 1603 C CA . ARG A 1 201 ? 1.374 4.084 19.677 1.00 88.94 201 ARG A CA 1
ATOM 1604 C C . ARG A 1 201 ? 1.502 5.472 19.054 1.00 88.94 201 ARG A C 1
ATOM 1606 O O . ARG A 1 201 ? 1.793 6.409 19.787 1.00 88.94 201 ARG A O 1
ATOM 1613 N N . ARG A 1 202 ? 1.369 5.628 17.734 1.00 86.12 202 ARG A N 1
ATOM 1614 C CA . ARG A 1 202 ? 1.822 6.840 17.026 1.00 86.12 202 ARG A CA 1
ATOM 1615 C C . ARG A 1 202 ? 0.691 7.503 16.243 1.00 86.12 202 ARG A C 1
ATOM 1617 O O . ARG A 1 202 ? 0.524 7.226 15.062 1.00 86.12 202 ARG A O 1
ATOM 1624 N N . THR A 1 203 ? -0.057 8.417 16.866 1.00 88.50 203 THR A N 1
ATOM 1625 C CA . THR A 1 203 ? -1.150 9.153 16.189 1.00 88.50 203 THR A CA 1
ATOM 1626 C C . THR A 1 203 ? -0.683 9.899 14.947 1.00 88.50 203 THR A C 1
ATOM 1628 O O . THR A 1 203 ? -1.359 9.842 13.931 1.00 88.50 203 THR A O 1
ATOM 1631 N N . GLN A 1 204 ? 0.501 10.511 14.974 1.00 86.69 204 GLN A N 1
ATOM 1632 C CA . GLN A 1 204 ? 1.046 11.257 13.831 1.00 86.69 204 GLN A CA 1
ATOM 1633 C C . GLN A 1 204 ? 1.179 10.419 12.551 1.00 86.69 204 GLN A C 1
ATOM 1635 O O . GLN A 1 204 ? 1.085 10.964 11.458 1.00 86.69 204 GLN A O 1
ATOM 1640 N N . LEU A 1 205 ? 1.382 9.106 12.689 1.00 86.50 205 LEU A N 1
ATOM 1641 C CA . LEU A 1 205 ? 1.585 8.183 11.569 1.00 86.50 205 LEU A CA 1
ATOM 1642 C C . LEU A 1 205 ? 0.376 7.270 11.327 1.00 86.50 205 LEU A C 1
ATOM 1644 O O . LEU A 1 205 ? 0.357 6.527 10.354 1.00 86.50 205 LEU A O 1
ATOM 1648 N N . SER A 1 206 ? -0.623 7.308 12.212 1.00 92.12 206 SER A N 1
ATOM 1649 C CA . SER A 1 206 ? -1.730 6.357 12.242 1.00 92.12 206 SER A CA 1
ATOM 1650 C C . SER A 1 206 ? -3.036 7.021 11.831 1.00 92.12 206 SER A C 1
ATOM 1652 O O . SER A 1 206 ? -3.712 7.655 12.646 1.00 92.12 206 SER A O 1
ATOM 1654 N N . THR A 1 207 ? -3.434 6.793 10.582 1.00 91.31 207 THR A N 1
ATOM 1655 C CA . THR A 1 207 ? -4.747 7.194 10.054 1.00 91.31 207 THR A CA 1
ATOM 1656 C C . THR A 1 207 ? -5.894 6.618 10.887 1.00 91.31 207 THR A C 1
ATOM 1658 O O . THR A 1 207 ? -6.860 7.325 11.163 1.00 91.31 207 THR A O 1
ATOM 1661 N N . LEU A 1 208 ? -5.763 5.379 11.377 1.00 94.56 208 LEU A N 1
ATOM 1662 C CA . LEU A 1 208 ? -6.722 4.761 12.295 1.00 94.56 208 LEU A CA 1
ATOM 1663 C C . LEU A 1 208 ? -6.914 5.595 13.570 1.00 94.56 208 LEU A C 1
ATOM 1665 O O . LEU A 1 208 ? -8.039 5.938 13.925 1.00 94.56 208 LEU A O 1
ATOM 1669 N N . ARG A 1 209 ? -5.821 5.951 14.260 1.00 94.69 209 ARG A N 1
ATOM 1670 C CA . ARG A 1 209 ? -5.893 6.723 15.515 1.00 94.69 209 ARG A CA 1
ATOM 1671 C C . ARG A 1 209 ? -6.472 8.111 15.282 1.00 94.69 209 ARG A C 1
ATOM 1673 O O . ARG A 1 209 ? -7.325 8.543 16.054 1.00 94.69 209 ARG A O 1
ATOM 1680 N N . GLN A 1 210 ? -6.016 8.780 14.224 1.00 93.00 210 GLN A N 1
ATOM 1681 C CA . GLN A 1 210 ? -6.512 10.093 13.813 1.00 93.00 210 GLN A CA 1
ATOM 1682 C C . GLN A 1 210 ? -8.028 10.046 13.593 1.00 93.00 210 GLN A C 1
ATOM 1684 O O . GLN A 1 210 ? -8.769 10.786 14.237 1.00 93.00 210 GLN A O 1
ATOM 1689 N N . ARG A 1 211 ? -8.509 9.093 12.787 1.00 92.94 211 ARG A N 1
ATOM 1690 C CA . ARG A 1 211 ? -9.937 8.961 12.482 1.00 92.94 211 ARG A CA 1
ATOM 1691 C C . ARG A 1 211 ? -10.778 8.546 13.686 1.00 92.94 211 ARG A C 1
ATOM 1693 O O . ARG A 1 211 ? -11.878 9.068 13.831 1.00 92.94 211 ARG A O 1
ATOM 1700 N N . ILE A 1 212 ? -10.282 7.681 14.576 1.00 94.19 212 ILE A N 1
ATOM 1701 C CA . ILE A 1 212 ? -10.971 7.372 15.845 1.00 94.19 212 ILE A CA 1
ATOM 1702 C C . ILE A 1 212 ? -11.171 8.653 16.658 1.00 94.19 212 ILE A C 1
ATOM 1704 O O . ILE A 1 212 ? -12.285 8.943 17.100 1.00 94.19 212 ILE A O 1
ATOM 1708 N N . GLY A 1 213 ? -10.102 9.428 16.855 1.00 92.44 213 GLY A N 1
ATOM 1709 C CA . GLY A 1 213 ? -10.176 10.648 17.649 1.00 92.44 213 GLY A CA 1
ATOM 1710 C C . GLY A 1 213 ? -11.117 11.686 17.039 1.00 92.44 213 GLY A C 1
ATOM 1711 O O . GLY A 1 213 ? -11.971 12.218 17.744 1.00 92.44 213 GLY A O 1
ATOM 1712 N N . GLU A 1 214 ? -11.034 11.917 15.730 1.00 91.75 214 GLU A N 1
ATOM 1713 C CA . GLU A 1 214 ? -11.861 12.917 15.051 1.00 91.75 214 GLU A CA 1
ATOM 1714 C C . GLU A 1 214 ? -13.329 12.490 14.904 1.00 91.75 214 GLU A C 1
ATOM 1716 O O . GLU A 1 214 ? -14.224 13.284 15.193 1.00 91.75 214 GLU A O 1
ATOM 1721 N N . ARG A 1 215 ? -13.603 11.247 14.482 1.00 89.50 215 ARG A N 1
ATOM 1722 C CA . ARG A 1 215 ? -14.967 10.798 14.134 1.00 89.50 215 ARG A CA 1
ATOM 1723 C C . ARG A 1 215 ? -15.749 10.251 15.311 1.00 89.50 215 ARG A C 1
ATOM 1725 O O . ARG A 1 215 ? -16.915 10.595 15.483 1.00 89.50 215 ARG A O 1
ATOM 1732 N N . PHE A 1 216 ? -15.120 9.406 16.120 1.00 88.62 216 PHE A N 1
ATOM 1733 C CA . PHE A 1 216 ? -15.806 8.730 17.222 1.00 88.62 216 PHE A CA 1
ATOM 1734 C C . PHE A 1 216 ? -15.732 9.520 18.518 1.00 88.62 216 PHE A C 1
ATOM 1736 O O . PHE A 1 216 ? -16.702 9.563 19.275 1.00 88.62 216 PHE A O 1
ATOM 1743 N N . LEU A 1 217 ? -14.605 10.185 18.767 1.00 89.88 217 LEU A N 1
ATOM 1744 C CA . LEU A 1 217 ? -14.384 10.911 20.016 1.00 89.88 217 LEU A CA 1
ATOM 1745 C C . LEU A 1 217 ? -14.611 12.427 19.880 1.00 89.88 217 LEU A C 1
ATOM 1747 O O . LEU A 1 217 ? -14.700 13.113 20.898 1.00 89.88 217 LEU A O 1
ATOM 1751 N N . ASN A 1 218 ? -14.802 12.934 18.652 1.00 90.81 218 ASN A N 1
ATOM 1752 C CA . ASN A 1 218 ? -14.988 14.357 18.330 1.00 90.81 218 ASN A CA 1
ATOM 1753 C C . ASN A 1 218 ? -13.865 15.247 18.895 1.00 90.81 218 ASN A C 1
ATOM 1755 O O . ASN A 1 218 ? -14.110 16.346 19.398 1.00 90.81 218 ASN A O 1
ATOM 1759 N N . MET A 1 219 ? -12.627 14.759 18.837 1.00 91.94 219 MET A N 1
ATOM 1760 C CA . MET A 1 219 ? -11.439 15.474 19.287 1.00 91.94 219 MET A CA 1
ATOM 1761 C C . MET A 1 219 ? -10.709 16.099 18.096 1.00 91.94 219 MET A C 1
ATOM 1763 O O . MET A 1 219 ? -10.444 15.399 17.122 1.00 91.94 219 MET A O 1
ATOM 1767 N N . PRO A 1 220 ? -10.337 17.387 18.159 1.00 88.75 220 PRO A N 1
ATOM 1768 C CA . PRO A 1 220 ? -9.565 18.013 17.097 1.00 88.75 220 PRO A CA 1
ATOM 1769 C C . PRO A 1 220 ? -8.087 17.617 17.180 1.00 88.75 220 PRO A C 1
ATOM 1771 O O . PRO A 1 220 ? -7.468 17.689 18.249 1.00 88.75 220 PRO A O 1
ATOM 1774 N N . LEU A 1 221 ? -7.510 17.270 16.032 1.00 89.06 221 LEU A N 1
ATOM 1775 C CA . LEU A 1 221 ? -6.069 17.140 15.854 1.00 89.06 221 LEU A CA 1
ATOM 1776 C C . LEU A 1 221 ? -5.373 18.503 16.001 1.00 89.06 221 LEU A C 1
ATOM 1778 O O . LEU A 1 221 ? -5.854 19.526 15.511 1.00 89.06 221 LEU A O 1
ATOM 1782 N N . ARG A 1 222 ? -4.222 18.527 16.680 1.00 88.50 222 ARG A N 1
ATOM 1783 C CA . ARG A 1 222 ? -3.418 19.737 16.898 1.00 88.50 222 ARG A CA 1
ATOM 1784 C C . ARG A 1 222 ? -2.047 19.606 16.241 1.00 88.50 222 ARG A C 1
ATOM 1786 O O . ARG A 1 222 ? -1.450 18.534 16.335 1.00 88.50 222 ARG A O 1
ATOM 1793 N N . PRO A 1 223 ? -1.523 20.673 15.617 1.00 86.62 223 PRO A N 1
ATOM 1794 C CA . PRO A 1 223 ? -0.168 20.664 15.089 1.00 86.62 223 PRO A CA 1
ATOM 1795 C C . PRO A 1 223 ? 0.857 20.509 16.219 1.00 86.62 223 PRO A C 1
ATOM 1797 O O . PRO A 1 223 ? 0.677 21.042 17.315 1.00 86.62 223 PRO A O 1
ATOM 1800 N N . VAL A 1 224 ? 1.944 19.793 15.938 1.00 83.31 224 VAL A N 1
ATOM 1801 C CA . VAL A 1 224 ? 3.082 19.610 16.853 1.00 83.31 224 VAL A CA 1
ATOM 1802 C C . VAL A 1 224 ? 4.353 20.261 16.299 1.00 83.31 224 VAL A C 1
ATOM 1804 O O . VAL A 1 224 ? 4.518 20.390 15.087 1.00 83.31 224 VAL A O 1
ATOM 1807 N N . ALA A 1 225 ? 5.277 20.648 17.185 1.00 75.56 225 ALA A N 1
ATOM 1808 C CA . ALA A 1 225 ? 6.506 21.366 16.819 1.00 75.56 225 ALA A CA 1
ATOM 1809 C C . ALA A 1 225 ? 7.428 20.584 15.862 1.00 75.56 225 ALA A C 1
ATOM 1811 O O . ALA A 1 225 ? 8.160 21.183 15.084 1.00 75.56 225 ALA A O 1
ATOM 1812 N N . THR A 1 226 ? 7.372 19.251 15.893 1.00 72.56 226 THR A N 1
ATOM 1813 C CA . THR A 1 226 ? 8.157 18.357 15.025 1.00 72.56 226 THR A CA 1
ATOM 1814 C C . THR A 1 226 ? 7.542 18.155 13.636 1.00 72.56 226 THR A C 1
ATOM 1816 O O . THR A 1 226 ? 8.032 17.330 12.871 1.00 72.56 226 THR A O 1
ATOM 1819 N N . GLY A 1 227 ? 6.454 18.861 13.316 1.00 72.06 227 GLY A N 1
ATOM 1820 C CA . GLY A 1 227 ? 5.633 18.587 12.141 1.00 72.06 227 GLY A CA 1
ATOM 1821 C C . GLY A 1 227 ? 4.637 17.447 12.384 1.00 72.06 227 GLY A C 1
ATOM 1822 O O . GLY A 1 227 ? 4.871 16.544 13.189 1.00 72.06 227 GLY A O 1
ATOM 1823 N N . GLY A 1 228 ? 3.489 17.516 11.706 1.00 80.00 228 GLY A N 1
ATOM 1824 C CA . GLY A 1 228 ? 2.383 16.566 11.859 1.00 80.00 228 GLY A CA 1
ATOM 1825 C C . GLY A 1 228 ? 1.325 17.002 12.875 1.00 80.00 228 GLY A C 1
ATOM 1826 O O . GLY A 1 228 ? 1.333 18.132 13.370 1.00 80.00 228 GLY A O 1
ATOM 1827 N N . GLN A 1 229 ? 0.388 16.096 13.165 1.00 83.56 229 GLN A N 1
ATOM 1828 C CA . GLN A 1 229 ? -0.743 16.351 14.055 1.00 83.56 229 GLN A CA 1
ATOM 1829 C C . GLN A 1 229 ? -0.901 15.260 15.125 1.00 83.56 229 GLN A C 1
ATOM 1831 O O . GLN A 1 229 ? -0.653 14.082 14.865 1.00 83.56 229 GLN A O 1
ATOM 1836 N N . ALA A 1 230 ? -1.319 15.647 16.330 1.00 88.75 230 ALA A N 1
ATOM 18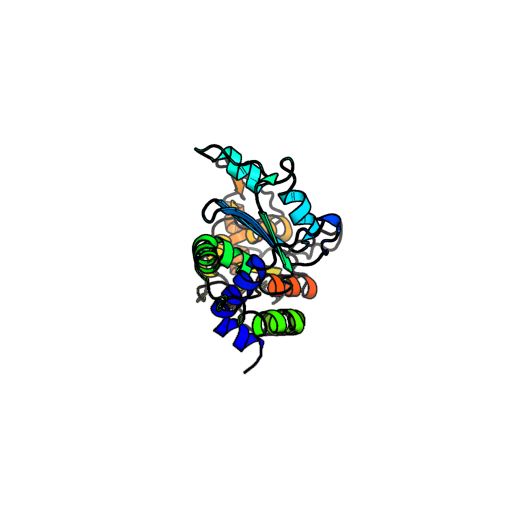37 C CA . ALA A 1 230 ? -1.563 14.741 17.454 1.00 88.75 230 ALA A CA 1
ATOM 1838 C C . ALA A 1 230 ? -2.732 15.220 18.329 1.00 88.75 230 ALA A C 1
ATOM 1840 O O . ALA A 1 230 ? -3.157 16.376 18.237 1.00 88.75 230 ALA A O 1
ATOM 1841 N N . PHE A 1 231 ? -3.240 14.343 19.198 1.00 92.00 231 PHE A N 1
ATOM 1842 C CA . PHE A 1 231 ? -4.193 14.741 20.235 1.00 92.00 231 PHE A CA 1
ATOM 1843 C C . PHE A 1 231 ? -3.468 15.278 21.475 1.00 92.00 231 PHE A C 1
ATOM 1845 O O . PHE A 1 231 ? -2.249 15.170 21.615 1.00 92.00 231 PHE A O 1
ATOM 1852 N N . THR A 1 232 ? -4.222 15.873 22.402 1.00 91.94 232 THR A N 1
ATOM 1853 C CA . THR A 1 232 ? -3.711 16.127 23.757 1.00 91.94 232 THR A CA 1
ATOM 1854 C C . THR A 1 232 ? -3.387 14.804 24.447 1.00 91.94 232 THR A C 1
ATOM 1856 O O . THR A 1 232 ? -3.935 13.769 24.080 1.00 91.94 232 THR A O 1
ATOM 1859 N N . GLU A 1 233 ? -2.570 14.825 25.500 1.00 91.31 233 GLU A N 1
ATOM 1860 C CA . GLU A 1 233 ? -2.259 13.619 26.282 1.00 91.31 233 GLU A CA 1
ATOM 1861 C C . GLU A 1 233 ? -3.527 12.881 26.752 1.00 91.31 233 GLU A C 1
ATOM 1863 O O . GLU A 1 233 ? -3.646 11.666 26.601 1.00 91.31 233 GLU A O 1
ATOM 1868 N N . SER A 1 234 ? -4.532 13.625 27.228 1.00 92.81 234 SER A N 1
ATOM 1869 C CA . SER A 1 234 ? -5.843 13.067 27.572 1.00 92.81 234 SER A CA 1
ATOM 1870 C C . SER A 1 234 ? -6.550 12.411 26.381 1.00 92.81 234 SER A C 1
ATOM 1872 O O . SER A 1 234 ? -7.128 11.339 26.539 1.00 92.81 234 SER A O 1
ATOM 1874 N N . GLY A 1 235 ? -6.480 13.015 25.192 1.00 93.12 235 GLY A N 1
ATOM 1875 C CA . GLY A 1 235 ? -7.072 12.462 23.976 1.00 93.12 235 GLY A CA 1
ATOM 1876 C C . GLY A 1 235 ? -6.331 11.224 23.471 1.00 93.12 235 GLY A C 1
ATOM 1877 O O . GLY A 1 235 ? -6.960 10.259 23.049 1.00 93.12 235 GLY A O 1
ATOM 1878 N N . GLU A 1 236 ? -5.004 11.187 23.598 1.00 94.25 236 GLU A N 1
ATOM 1879 C CA . GLU A 1 236 ? -4.195 10.001 23.296 1.00 94.25 236 GLU A CA 1
ATOM 1880 C C . GLU A 1 236 ? -4.568 8.812 24.193 1.00 94.25 236 GLU A C 1
ATOM 1882 O O . GLU A 1 236 ? -4.658 7.669 23.723 1.00 94.25 236 GLU A O 1
ATOM 1887 N N . LEU A 1 237 ? -4.836 9.067 25.479 1.00 94.56 237 LEU A N 1
ATOM 1888 C CA . LEU A 1 237 ? -5.344 8.056 26.407 1.00 94.56 237 LEU A CA 1
ATOM 1889 C C . LEU A 1 237 ? -6.747 7.581 26.016 1.00 94.56 237 LEU A C 1
ATOM 1891 O O . LEU A 1 237 ? -7.007 6.377 26.060 1.00 94.56 237 LEU A O 1
ATOM 1895 N N . GLU A 1 238 ? -7.625 8.492 25.594 1.00 95.62 238 GLU A N 1
ATOM 1896 C CA . GLU A 1 238 ? -8.992 8.181 25.164 1.00 95.62 238 GLU A CA 1
ATOM 1897 C C . GLU A 1 238 ? -9.010 7.321 23.886 1.00 95.62 238 GLU A C 1
ATOM 1899 O O . GLU A 1 238 ? -9.652 6.270 23.870 1.00 95.62 238 GLU A O 1
ATOM 1904 N N . VAL A 1 239 ? -8.215 7.673 22.865 1.00 95.69 239 VAL A N 1
ATOM 1905 C CA . VAL A 1 239 ? -8.026 6.854 21.647 1.00 95.69 239 VAL A CA 1
ATOM 1906 C C . VAL A 1 239 ? -7.466 5.478 21.998 1.00 95.69 239 VAL A C 1
ATOM 1908 O O . VAL A 1 239 ? -7.935 4.456 21.500 1.00 95.69 239 VAL A O 1
ATOM 1911 N N . SER A 1 240 ? -6.472 5.422 22.885 1.00 95.25 240 SER A N 1
ATOM 1912 C CA . SER A 1 240 ? -5.873 4.150 23.301 1.00 95.25 240 SER A CA 1
ATOM 1913 C C . SER A 1 240 ? -6.863 3.280 24.082 1.00 95.25 240 SER A C 1
ATOM 1915 O O . SER A 1 240 ? -6.853 2.060 23.943 1.00 95.25 240 SER A O 1
ATOM 1917 N N . SER A 1 241 ? -7.731 3.890 24.893 1.00 94.88 241 SER A N 1
ATOM 1918 C CA . SER A 1 241 ? -8.828 3.204 25.585 1.00 94.88 241 SER A CA 1
ATOM 1919 C C . SER A 1 241 ? -9.854 2.649 24.596 1.00 94.88 241 SER A C 1
ATOM 1921 O O . SER A 1 241 ? -10.233 1.483 24.699 1.00 94.88 241 SER A O 1
ATOM 1923 N N . PHE A 1 242 ? -10.230 3.441 23.586 1.00 95.50 242 PHE A N 1
ATOM 1924 C CA . PHE A 1 242 ? -11.111 3.000 22.508 1.00 95.50 242 PHE A CA 1
ATOM 1925 C C . PHE A 1 242 ? -10.531 1.782 21.778 1.00 95.50 242 PHE A C 1
ATOM 1927 O O . PHE A 1 242 ? -11.197 0.752 21.674 1.00 95.50 242 PHE A O 1
ATOM 1934 N N . LEU A 1 243 ? -9.267 1.855 21.350 1.00 95.50 243 LEU A N 1
ATOM 1935 C CA . LEU A 1 243 ? -8.595 0.747 20.666 1.00 95.50 243 LEU A CA 1
ATOM 1936 C C . LEU A 1 243 ? -8.570 -0.524 21.513 1.00 95.50 243 LEU A C 1
ATOM 1938 O O . LEU A 1 243 ? -8.867 -1.587 20.992 1.00 95.50 243 LEU A O 1
ATOM 1942 N N . ARG A 1 244 ? -8.316 -0.436 22.825 1.00 94.75 244 ARG A N 1
ATOM 1943 C CA . ARG A 1 244 ? -8.366 -1.604 23.731 1.00 94.75 244 ARG A CA 1
ATOM 1944 C C . ARG A 1 244 ? -9.743 -2.272 23.814 1.00 94.75 244 ARG A C 1
ATOM 1946 O O . ARG A 1 244 ? -9.817 -3.428 24.217 1.00 94.75 244 ARG A O 1
ATOM 1953 N N . SER A 1 245 ? -10.818 -1.560 23.473 1.00 94.94 245 SER A N 1
ATOM 1954 C CA . SER A 1 245 ? -12.163 -2.142 23.372 1.00 94.94 245 SER A CA 1
ATOM 1955 C C . SER A 1 245 ? -12.440 -2.815 22.022 1.00 94.94 245 SER A C 1
ATOM 1957 O O . SER A 1 245 ? -13.420 -3.546 21.902 1.00 94.94 245 SER A O 1
ATOM 1959 N N . CYS A 1 246 ? -11.577 -2.587 21.031 1.00 96.50 246 CYS A N 1
ATOM 1960 C CA . CYS A 1 246 ? -11.661 -3.180 19.705 1.00 96.50 246 CYS A CA 1
ATOM 1961 C C . CYS A 1 246 ? -11.018 -4.573 19.670 1.00 96.50 246 CYS A C 1
ATOM 1963 O O . CYS A 1 246 ? -10.246 -4.980 20.551 1.00 96.50 246 CYS A O 1
ATOM 1965 N N . ARG A 1 247 ? -11.304 -5.289 18.590 1.00 96.44 247 ARG A N 1
ATOM 1966 C CA . ARG A 1 247 ? -10.587 -6.491 18.179 1.00 96.44 247 ARG A CA 1
ATOM 1967 C C . ARG A 1 247 ? -9.896 -6.261 16.843 1.00 96.44 247 ARG A C 1
ATOM 1969 O O . ARG A 1 247 ? -10.226 -5.330 16.113 1.00 96.44 247 ARG A O 1
ATOM 1976 N N . VAL A 1 248 ? -8.906 -7.090 16.558 1.00 96.50 248 VAL A N 1
ATOM 1977 C CA . VAL A 1 248 ? -8.107 -7.026 15.342 1.00 96.50 248 VAL A CA 1
ATOM 1978 C C . VAL A 1 248 ? -7.856 -8.433 14.820 1.00 96.50 248 VAL A C 1
ATOM 1980 O O . VAL A 1 248 ? -7.514 -9.320 15.599 1.00 96.50 248 VAL A O 1
ATOM 1983 N N . SER A 1 249 ? -8.013 -8.643 13.519 1.00 95.81 249 SER A N 1
ATOM 1984 C CA . SER A 1 249 ? -7.533 -9.843 12.835 1.00 95.81 249 SER A CA 1
ATOM 1985 C C . SER A 1 249 ? -6.365 -9.491 11.913 1.00 95.81 249 SER A C 1
ATOM 1987 O O . SER A 1 249 ? -6.253 -8.372 11.400 1.00 95.81 249 SER A O 1
ATOM 1989 N N . PHE A 1 250 ? -5.456 -10.452 11.755 1.00 96.00 250 PHE A N 1
ATOM 1990 C CA . PHE A 1 250 ? -4.253 -10.325 10.940 1.00 96.00 250 PHE A CA 1
ATOM 1991 C C . PHE A 1 250 ? -4.281 -11.402 9.862 1.00 96.00 250 PHE A C 1
ATOM 1993 O O . PHE A 1 250 ? -4.267 -12.590 10.183 1.00 96.00 250 PHE A O 1
ATOM 2000 N N . PHE A 1 251 ? -4.299 -10.995 8.598 1.00 96.56 251 PHE A N 1
ATOM 2001 C CA . PHE A 1 251 ? -4.336 -11.906 7.461 1.00 96.56 251 PHE A CA 1
ATOM 2002 C C . PHE A 1 251 ? -3.067 -11.736 6.616 1.00 96.56 251 PHE A C 1
ATOM 2004 O O . PHE A 1 251 ? -2.948 -10.739 5.901 1.00 96.56 251 PHE A O 1
ATOM 2011 N N . PRO A 1 252 ? -2.087 -12.653 6.716 1.00 96.56 252 PRO A N 1
ATOM 2012 C CA . PRO A 1 252 ? -0.865 -12.596 5.919 1.00 96.56 252 PRO A CA 1
ATOM 2013 C C . PRO A 1 252 ? -1.164 -12.751 4.426 1.00 96.56 252 PRO A C 1
ATOM 2015 O O . PRO A 1 252 ? -1.863 -13.681 4.026 1.00 96.56 252 PRO A O 1
ATOM 2018 N N . VAL A 1 253 ? -0.598 -11.869 3.604 1.00 97.62 253 VAL A N 1
ATOM 2019 C CA . VAL A 1 253 ? -0.757 -11.877 2.144 1.00 97.62 253 VAL A CA 1
ATOM 2020 C C . VAL A 1 253 ? 0.583 -11.530 1.509 1.00 97.62 253 VAL A C 1
ATOM 2022 O O . VAL A 1 253 ? 1.087 -10.425 1.682 1.00 97.62 253 VAL A O 1
ATOM 2025 N N . GLN A 1 254 ? 1.155 -12.484 0.781 1.00 96.88 254 GLN A N 1
ATOM 2026 C CA . GLN A 1 254 ? 2.417 -12.351 0.053 1.00 96.88 254 GLN A CA 1
ATOM 2027 C C . GLN A 1 254 ? 2.245 -11.719 -1.330 1.00 96.88 254 GLN A C 1
ATOM 2029 O O . GLN A 1 254 ? 3.221 -11.221 -1.876 1.00 96.88 254 GLN A O 1
ATOM 2034 N N . ILE A 1 255 ? 1.040 -11.771 -1.906 1.00 97.06 255 ILE A N 1
ATOM 2035 C CA . ILE A 1 255 ? 0.696 -11.123 -3.177 1.00 97.06 255 ILE A CA 1
ATOM 2036 C C . ILE A 1 255 ? -0.792 -10.778 -3.235 1.00 97.06 255 ILE A C 1
ATOM 2038 O O . ILE A 1 255 ? -1.630 -11.593 -2.847 1.00 97.06 255 ILE A O 1
ATOM 2042 N N . GLY A 1 256 ? -1.125 -9.578 -3.716 1.00 97.62 256 GLY A N 1
ATOM 2043 C CA . GLY A 1 256 ? -2.511 -9.146 -3.899 1.00 97.62 256 GLY A CA 1
ATOM 2044 C C . GLY A 1 256 ? -3.112 -8.403 -2.705 1.00 97.62 256 GLY A C 1
ATOM 2045 O O . GLY A 1 256 ? -4.336 -8.308 -2.580 1.00 97.62 256 GLY A O 1
ATOM 2046 N N . ARG A 1 257 ? -2.285 -7.914 -1.768 1.00 97.25 257 ARG A N 1
ATOM 2047 C CA . ARG A 1 257 ? -2.798 -7.352 -0.506 1.00 97.25 257 ARG A CA 1
ATOM 2048 C C . ARG A 1 257 ? -3.537 -6.035 -0.703 1.00 97.25 257 ARG A C 1
ATOM 2050 O O . ARG A 1 257 ? -4.443 -5.721 0.064 1.00 97.25 257 ARG A O 1
ATOM 2057 N N . ALA A 1 258 ? -3.135 -5.257 -1.706 1.00 96.69 258 ALA A N 1
ATOM 2058 C CA . ALA A 1 258 ? -3.763 -3.983 -2.003 1.00 96.69 258 ALA A CA 1
ATOM 2059 C C . ALA A 1 258 ? -5.154 -4.215 -2.602 1.00 96.69 258 ALA A C 1
ATOM 2061 O O . ALA A 1 258 ? -6.118 -3.617 -2.142 1.00 96.69 258 ALA A O 1
ATOM 2062 N N . GLU A 1 259 ? -5.272 -5.138 -3.554 1.00 97.75 259 GLU A N 1
ATOM 2063 C CA . GLU A 1 259 ? -6.535 -5.488 -4.199 1.00 97.75 259 GLU A CA 1
ATOM 2064 C C . GLU A 1 259 ? -7.541 -6.095 -3.221 1.00 97.75 259 GLU A C 1
ATOM 2066 O O . GLU A 1 259 ? -8.690 -5.664 -3.178 1.00 97.75 259 GLU A O 1
ATOM 2071 N N . VAL A 1 260 ? -7.110 -7.051 -2.391 1.00 98.31 260 VAL A N 1
ATOM 2072 C CA . VAL A 1 260 ? -7.993 -7.663 -1.386 1.00 98.31 260 VAL A CA 1
ATOM 2073 C C . VAL A 1 260 ? -8.442 -6.633 -0.345 1.00 98.31 260 VAL A C 1
ATOM 2075 O O . VAL A 1 260 ? -9.607 -6.609 0.041 1.00 98.31 260 VAL A O 1
ATOM 2078 N N . CYS A 1 261 ? -7.546 -5.746 0.099 1.00 97.69 261 CYS A N 1
ATOM 2079 C CA . CYS A 1 261 ? -7.899 -4.659 1.016 1.00 97.69 261 CYS A CA 1
ATOM 2080 C C . CYS A 1 261 ? -8.938 -3.710 0.398 1.00 97.69 261 CYS A C 1
ATOM 2082 O O . CYS A 1 261 ? -9.899 -3.317 1.057 1.00 97.69 261 CYS A O 1
ATOM 2084 N N . GLU A 1 262 ? -8.774 -3.368 -0.877 1.00 95.94 262 GLU A N 1
ATOM 2085 C CA . GLU A 1 262 ? -9.682 -2.482 -1.604 1.00 95.94 262 GLU A CA 1
ATOM 2086 C C . GLU A 1 262 ? -11.067 -3.082 -1.785 1.00 95.94 262 GLU A C 1
ATOM 2088 O O . GLU A 1 262 ? -12.053 -2.406 -1.492 1.00 95.94 262 GLU A O 1
ATOM 2093 N N . ASP A 1 263 ? -11.135 -4.353 -2.176 1.00 96.31 263 ASP A N 1
ATOM 2094 C CA . ASP A 1 263 ? -12.381 -5.111 -2.245 1.00 96.31 263 ASP A CA 1
ATOM 2095 C C . ASP A 1 263 ? -13.095 -5.144 -0.883 1.00 96.31 263 ASP A C 1
ATOM 2097 O O . ASP A 1 263 ? -14.283 -4.828 -0.789 1.00 96.31 263 ASP A O 1
ATOM 2101 N N . LEU A 1 264 ? -12.373 -5.441 0.203 1.00 96.81 264 LEU A N 1
ATOM 2102 C CA . LEU A 1 264 ? -12.942 -5.428 1.554 1.00 96.81 264 LEU A CA 1
ATOM 2103 C C . LEU A 1 264 ? -13.489 -4.044 1.929 1.00 96.81 264 LEU A C 1
ATOM 2105 O O . LEU A 1 264 ? -14.587 -3.944 2.477 1.00 96.81 264 LEU A O 1
ATOM 2109 N N . ILE A 1 265 ? -12.762 -2.970 1.614 1.00 95.56 265 ILE A N 1
ATOM 2110 C CA . ILE A 1 265 ? -13.214 -1.596 1.870 1.00 95.56 265 ILE A CA 1
ATOM 2111 C C . ILE A 1 265 ? -14.465 -1.263 1.044 1.00 95.56 265 ILE A C 1
ATOM 2113 O O . ILE A 1 265 ? -15.396 -0.646 1.570 1.00 95.56 265 ILE A O 1
ATOM 2117 N N . GLU A 1 266 ? -14.522 -1.663 -0.227 1.00 93.69 266 GLU A N 1
ATOM 2118 C CA . GLU A 1 266 ? -15.675 -1.410 -1.098 1.00 93.69 266 GLU A CA 1
ATOM 2119 C C . GLU A 1 266 ? -16.921 -2.194 -0.680 1.00 93.69 266 GLU A C 1
ATOM 2121 O O . GLU A 1 266 ? -18.019 -1.622 -0.687 1.00 93.69 266 GLU A O 1
ATOM 2126 N N . ARG A 1 267 ? -16.760 -3.465 -0.289 1.00 93.56 267 ARG A N 1
ATOM 2127 C CA . ARG A 1 267 ? -17.859 -4.346 0.129 1.00 93.56 267 ARG A CA 1
ATOM 2128 C C . ARG A 1 267 ? -18.381 -4.023 1.524 1.00 93.56 267 ARG A C 1
ATOM 2130 O O . ARG A 1 267 ? -19.592 -3.942 1.711 1.00 93.56 267 ARG A O 1
ATOM 2137 N N . LEU A 1 268 ? -17.490 -3.848 2.501 1.00 94.62 268 LEU A N 1
ATOM 2138 C CA . LEU A 1 268 ? -17.865 -3.695 3.916 1.00 94.62 268 LEU A CA 1
ATOM 2139 C C . LEU A 1 268 ? -18.185 -2.252 4.296 1.00 94.62 268 LEU A C 1
ATOM 2141 O O . LEU A 1 268 ? -18.854 -2.003 5.294 1.00 94.62 268 LEU A O 1
ATOM 2145 N N . ARG A 1 269 ? -17.687 -1.303 3.505 1.00 93.56 269 ARG A N 1
ATOM 2146 C CA . ARG A 1 269 ? -17.765 0.132 3.757 1.00 93.56 269 ARG A CA 1
ATOM 2147 C C . ARG A 1 269 ? -17.374 0.552 5.197 1.00 93.56 269 ARG A C 1
ATOM 2149 O O . ARG A 1 269 ? -18.169 1.232 5.849 1.00 93.56 269 ARG A O 1
ATOM 2156 N N . PRO A 1 270 ? -16.174 0.195 5.707 1.00 94.50 270 PRO A N 1
ATOM 2157 C CA . PRO A 1 270 ? -15.805 0.481 7.095 1.00 94.50 270 PRO A CA 1
ATOM 2158 C C . PRO A 1 270 ? -15.785 1.990 7.379 1.00 94.50 270 PRO A C 1
ATOM 2160 O O . PRO A 1 270 ? -15.223 2.762 6.606 1.00 94.50 270 PRO A O 1
ATOM 2163 N N . GLU A 1 271 ? -16.359 2.426 8.502 1.00 91.69 271 GLU A N 1
ATOM 2164 C CA . GLU A 1 271 ? -16.584 3.854 8.800 1.00 91.69 271 GLU A CA 1
ATOM 2165 C C . GLU A 1 271 ? -15.291 4.692 8.884 1.00 91.69 271 GLU A C 1
ATOM 2167 O O . GLU A 1 271 ? -15.272 5.891 8.568 1.00 91.69 271 GLU A O 1
ATOM 2172 N N . LEU A 1 272 ? -14.187 4.060 9.291 1.00 92.88 272 LEU A N 1
ATOM 2173 C CA . LEU A 1 272 ? -12.874 4.692 9.387 1.00 92.88 272 LEU A CA 1
ATOM 2174 C C . LEU A 1 272 ? -12.027 4.493 8.124 1.00 92.88 272 LEU A C 1
ATOM 2176 O O . LEU A 1 272 ? -10.905 4.994 8.084 1.00 92.88 272 LEU A O 1
ATOM 2180 N N . ASN A 1 273 ? -12.517 3.820 7.082 1.00 91.44 273 ASN A N 1
ATOM 2181 C CA . ASN A 1 273 ? -11.930 3.870 5.745 1.00 91.44 273 ASN A CA 1
ATOM 2182 C C . ASN A 1 273 ? -12.695 4.909 4.932 1.00 91.44 273 ASN A C 1
ATOM 2184 O O . ASN A 1 273 ? -13.822 4.676 4.515 1.00 91.44 273 ASN A O 1
ATOM 2188 N N . ASP A 1 274 ? -12.103 6.089 4.732 1.00 69.56 274 ASP A N 1
ATOM 2189 C CA . ASP A 1 274 ? -12.773 7.138 3.965 1.00 69.56 274 ASP A CA 1
ATOM 2190 C C . ASP A 1 274 ? -13.155 6.702 2.554 1.00 69.56 274 ASP A C 1
ATOM 2192 O O . ASP A 1 274 ? -12.298 6.352 1.744 1.00 69.56 274 ASP A O 1
ATOM 2196 N N . PHE A 1 275 ? -14.434 6.890 2.236 1.00 57.12 275 PHE A N 1
ATOM 2197 C CA . PHE A 1 275 ? -14.912 7.080 0.875 1.00 57.12 275 PHE A CA 1
ATOM 2198 C C . PHE A 1 275 ? -14.672 8.541 0.522 1.00 57.12 275 PHE A C 1
ATOM 2200 O O . PHE A 1 275 ? -15.533 9.396 0.732 1.00 57.12 275 PHE A O 1
ATOM 2207 N N . THR A 1 276 ? -13.492 8.868 0.003 1.00 41.03 276 THR A N 1
ATOM 2208 C CA . THR A 1 276 ? -13.287 10.147 -0.684 1.00 41.03 276 THR A CA 1
ATOM 2209 C C . THR A 1 276 ? -14.079 10.127 -1.994 1.00 41.03 276 THR A C 1
ATOM 2211 O O . THR A 1 276 ? -13.567 9.889 -3.080 1.00 41.03 276 THR A O 1
ATOM 2214 N N . GLY A 1 277 ? -15.387 10.325 -1.836 1.00 33.31 277 GLY A N 1
ATOM 2215 C CA . GLY A 1 277 ? -16.439 10.252 -2.838 1.00 33.31 277 GLY A CA 1
ATOM 2216 C C . GLY A 1 277 ? -17.797 10.520 -2.181 1.00 33.31 277 GLY A C 1
ATOM 2217 O O . GLY A 1 277 ? -18.661 9.658 -2.192 1.00 33.31 277 GLY A O 1
ATOM 2218 N N . ALA A 1 278 ? -17.935 11.700 -1.562 1.00 31.11 278 ALA A N 1
ATOM 2219 C CA . ALA A 1 278 ? -19.173 12.338 -1.096 1.00 31.11 278 ALA A CA 1
ATOM 2220 C C . ALA A 1 278 ? -20.148 11.514 -0.225 1.00 31.11 278 ALA A C 1
ATOM 2222 O O . ALA A 1 278 ? -20.972 10.779 -0.754 1.00 31.11 278 ALA A O 1
ATOM 2223 N N . ARG A 1 279 ? -20.218 11.835 1.078 1.00 37.75 279 ARG A N 1
ATOM 2224 C CA . ARG A 1 279 ? -21.479 12.248 1.742 1.00 37.75 279 ARG A CA 1
ATOM 2225 C C . ARG A 1 279 ? -21.167 13.295 2.823 1.00 37.75 279 ARG A C 1
ATOM 2227 O O . ARG A 1 279 ? -20.515 12.952 3.803 1.00 37.75 279 ARG A O 1
ATOM 2234 N N . PRO A 1 280 ? -21.610 14.560 2.682 1.00 34.78 280 PRO A N 1
ATOM 2235 C CA . PRO A 1 280 ? -21.425 15.579 3.717 1.00 34.78 280 PRO A CA 1
ATOM 2236 C C . PRO A 1 280 ? -22.353 15.384 4.927 1.00 34.78 280 PRO A C 1
ATOM 2238 O O . PRO A 1 280 ? -22.149 16.014 5.958 1.00 34.78 280 PRO A O 1
ATOM 2241 N N . PHE A 1 281 ? -23.362 14.517 4.834 1.00 44.97 281 PHE A N 1
ATOM 2242 C CA . PHE A 1 281 ? -24.314 14.273 5.910 1.00 44.97 281 PHE A CA 1
ATOM 2243 C C . PHE A 1 281 ? -24.862 12.854 5.786 1.00 44.97 281 PHE A C 1
ATOM 2245 O O . PHE A 1 281 ? -25.630 12.602 4.869 1.00 44.97 281 PHE A O 1
ATOM 2252 N N . GLU A 1 282 ? -24.492 11.941 6.689 1.00 35.88 282 GLU A N 1
ATOM 2253 C CA . GLU A 1 282 ? -25.389 10.865 7.134 1.00 35.88 282 GLU A CA 1
ATOM 2254 C C . GLU A 1 282 ? -24.854 10.133 8.380 1.00 35.88 282 GLU A C 1
ATOM 2256 O O . GLU A 1 282 ? -23.757 9.591 8.392 1.00 35.88 282 GLU A O 1
ATOM 2261 N N . ARG A 1 283 ? -25.693 10.172 9.428 1.00 33.41 283 ARG A N 1
ATOM 2262 C CA . ARG A 1 283 ? -25.706 9.429 10.705 1.00 33.41 283 ARG A CA 1
ATOM 2263 C C . ARG A 1 283 ? -24.389 9.307 11.481 1.00 33.41 283 ARG A C 1
ATOM 2265 O O . ARG A 1 283 ? -23.722 8.282 11.453 1.00 33.41 283 ARG A O 1
ATOM 2272 N N . ARG A 1 284 ? -24.164 10.277 12.378 1.00 34.50 284 ARG A N 1
ATOM 2273 C CA . ARG A 1 284 ? -23.454 10.016 13.641 1.00 34.50 284 ARG A CA 1
ATOM 2274 C C . ARG A 1 284 ? -24.187 8.885 14.373 1.00 34.50 284 ARG A C 1
ATOM 2276 O O . ARG A 1 284 ? -25.280 9.113 14.890 1.00 34.50 284 ARG A O 1
ATOM 2283 N N . ARG A 1 285 ? -23.621 7.676 14.416 1.00 40.53 285 ARG A N 1
ATOM 2284 C CA . ARG A 1 285 ? -24.002 6.701 15.446 1.00 40.53 285 ARG A CA 1
ATOM 2285 C C . ARG A 1 285 ? -23.638 7.332 16.791 1.00 40.53 285 ARG A C 1
ATOM 2287 O O . ARG A 1 285 ? -22.499 7.750 16.991 1.00 40.53 285 ARG A O 1
ATOM 2294 N N . GLU A 1 286 ? -24.604 7.461 17.697 1.00 31.36 286 GLU A N 1
ATOM 2295 C CA . GLU A 1 286 ? -24.337 7.933 19.056 1.00 31.36 286 GLU A CA 1
ATOM 2296 C C . GLU A 1 286 ? -23.479 6.899 19.791 1.00 31.36 286 GLU A C 1
ATOM 2298 O O . GLU A 1 286 ? -23.980 5.952 20.404 1.00 31.36 286 GLU A O 1
ATOM 2303 N N . PHE A 1 287 ? -22.159 7.079 19.737 1.00 41.47 287 PHE A N 1
ATOM 2304 C CA . PHE A 1 287 ? -21.247 6.349 20.599 1.00 41.47 287 PHE A CA 1
ATOM 2305 C C . PHE A 1 287 ? -21.517 6.777 22.042 1.00 41.47 287 PHE A C 1
ATOM 2307 O O . PHE A 1 287 ? -21.106 7.846 22.497 1.00 41.47 287 PHE A O 1
ATOM 2314 N N . HIS A 1 288 ? -22.233 5.929 22.780 1.00 36.81 288 HIS A N 1
ATOM 2315 C CA . HIS A 1 288 ? -22.373 6.082 24.219 1.00 36.81 288 HIS A CA 1
ATOM 2316 C C . HIS A 1 288 ? -20.983 5.936 24.840 1.00 36.81 288 HIS A C 1
ATOM 2318 O O . HIS A 1 288 ? -20.432 4.827 24.904 1.00 36.81 288 HIS A O 1
ATOM 2324 N N . ARG A 1 289 ? -20.410 7.073 25.262 1.00 35.03 289 ARG A N 1
ATOM 2325 C CA . ARG A 1 289 ? -19.170 7.124 26.042 1.00 35.03 289 ARG A CA 1
ATOM 2326 C C . ARG A 1 289 ? -19.283 6.119 27.191 1.00 35.03 289 ARG A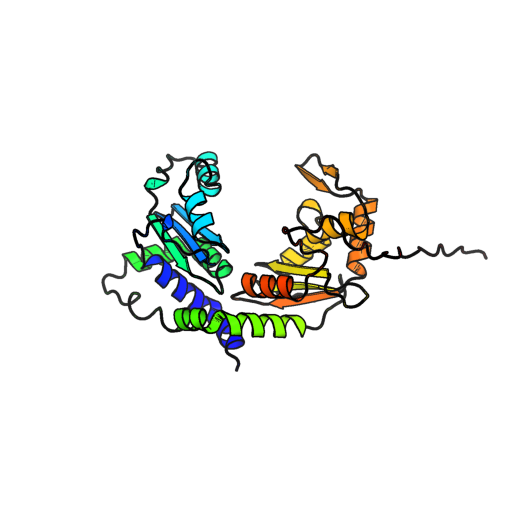 C 1
ATOM 2328 O O . ARG A 1 289 ? -20.299 6.136 27.891 1.00 35.03 289 ARG A O 1
ATOM 2335 N N . PRO A 1 290 ? -18.272 5.270 27.434 1.00 36.75 290 PRO A N 1
ATOM 2336 C CA . PRO A 1 290 ? -18.229 4.486 28.655 1.00 36.75 290 PRO A CA 1
ATOM 2337 C C . PRO A 1 290 ? -18.225 5.466 29.830 1.00 36.75 290 PRO A C 1
ATOM 2339 O O . PRO A 1 290 ? -17.251 6.180 30.063 1.00 36.75 290 PRO A O 1
ATOM 2342 N N . THR A 1 291 ? -19.337 5.559 30.557 1.00 34.19 291 THR A N 1
ATOM 2343 C CA . THR A 1 291 ? -19.373 6.329 31.795 1.00 34.19 291 THR A CA 1
ATOM 2344 C C . THR A 1 291 ? -18.431 5.644 32.771 1.00 34.19 291 THR A C 1
ATOM 2346 O O . THR A 1 291 ? -18.726 4.546 33.249 1.00 34.19 291 THR A O 1
ATOM 2349 N N . HIS A 1 292 ? -17.300 6.278 33.076 1.00 35.78 292 HIS A N 1
ATOM 2350 C CA . HIS A 1 292 ? -16.485 5.900 34.221 1.00 35.78 292 HIS A CA 1
ATOM 2351 C C . HIS A 1 292 ? -17.365 5.993 35.473 1.00 35.78 292 HIS A C 1
ATOM 2353 O O . HIS A 1 292 ? -17.609 7.079 36.004 1.00 35.78 292 HIS A O 1
ATOM 2359 N N . ARG A 1 293 ? -17.868 4.848 35.953 1.00 33.75 293 ARG A N 1
ATOM 2360 C CA . ARG A 1 293 ? -18.410 4.751 37.307 1.00 33.75 293 ARG A CA 1
ATOM 2361 C C . ARG A 1 293 ? -17.256 5.053 38.253 1.00 33.75 293 ARG A C 1
ATOM 2363 O O . ARG A 1 293 ? -16.375 4.224 38.459 1.00 33.75 293 ARG A O 1
ATOM 2370 N N . LYS A 1 294 ? -17.260 6.259 38.822 1.00 35.16 294 LYS A N 1
ATOM 2371 C CA . LYS A 1 294 ? -16.500 6.557 40.032 1.00 35.16 294 LYS A CA 1
ATOM 2372 C C . LYS A 1 294 ? -16.987 5.578 41.097 1.00 35.16 294 LYS A C 1
ATOM 2374 O O . LYS A 1 294 ? -18.092 5.737 41.613 1.00 35.16 294 LYS A O 1
ATOM 2379 N N . HIS A 1 295 ? -16.185 4.564 41.411 1.00 35.00 295 HIS A N 1
ATOM 2380 C CA . HIS A 1 295 ? -16.343 3.841 42.662 1.00 35.00 295 HIS A CA 1
ATOM 2381 C C . HIS A 1 295 ? -16.069 4.840 43.785 1.00 35.00 295 HIS A C 1
ATOM 2383 O O . HIS A 1 295 ? -14.933 5.181 44.098 1.00 35.00 295 HIS A O 1
ATOM 2389 N N . ARG A 1 296 ? -17.158 5.380 44.326 1.00 31.14 296 ARG A N 1
ATOM 2390 C CA . ARG A 1 296 ? -17.186 6.079 45.600 1.00 31.14 296 ARG A CA 1
ATOM 2391 C C . ARG A 1 296 ? -16.953 4.995 46.652 1.00 31.14 296 ARG A C 1
ATOM 2393 O O . ARG A 1 296 ? -17.869 4.240 46.957 1.00 31.14 296 ARG A O 1
ATOM 2400 N N . ILE A 1 297 ? -15.722 4.874 47.135 1.00 36.81 297 ILE A N 1
ATOM 2401 C CA . ILE A 1 297 ? -15.446 4.131 48.363 1.00 36.81 297 ILE A CA 1
ATOM 2402 C C . ILE A 1 297 ? -15.980 5.015 49.494 1.00 36.81 297 ILE A C 1
ATOM 2404 O O . ILE A 1 297 ? -15.487 6.121 49.706 1.00 36.81 297 ILE A O 1
ATOM 2408 N N . TRP A 1 298 ? -17.062 4.568 50.124 1.00 38.44 298 TRP A N 1
ATOM 2409 C CA . TRP A 1 298 ? -17.514 5.018 51.437 1.00 38.44 298 TRP A CA 1
ATOM 2410 C C . TRP A 1 298 ? -17.452 3.793 52.344 1.00 38.44 298 TRP A C 1
ATOM 2412 O O . TRP A 1 298 ? -18.020 2.759 51.985 1.00 38.44 298 TRP A O 1
ATOM 2422 N N . GLY A 1 299 ? -16.765 3.929 53.476 1.00 37.22 299 GLY A N 1
ATOM 2423 C CA . GLY A 1 299 ? -16.504 2.872 54.451 1.00 37.22 299 GLY A CA 1
ATOM 2424 C C . GLY A 1 299 ? -15.046 2.880 54.854 1.00 37.22 299 GLY A C 1
ATOM 2425 O O . GLY A 1 299 ? -14.277 2.169 54.177 1.00 37.22 299 GLY A O 1
#

Secondary structure (DSSP, 8-state):
--HHHHHHHTHHHHHHHHHHHHHH------GGGS-SS-EEEEEESSSSSEEEEEES-HHHHHHHHT-TTT-HHHHHHHHH-SSPPPPGGGSEEEEEE-SSSHHHHHHHHHHHHHHHHHHHHH-TT-SGGGSSSHHHHHHHHTHHHHHHHHHHHHHTSPPEETT---PPPSSEEEEEE-TTS-EEEEEEES-HHHHHHHHHH-GGG-HHHHHIIIIIS-PPPEE-TTSSEE--HHHHHHHHHHHHHSEEEEEE-SS-HHHHHHHHHHHH--TTS--SS--S-------------------

Radius of gyration: 22.59 Å; chains: 1; bounding box: 51×48×82 Å

pLDDT: mean 84.23, std 17.56, range [31.11, 98.31]

Foldseek 3Di:
DDPLVVCQVCVVVLLLLVLLVQVVDQDPDDLVPDFQAWWKKKWALDLVDIAIDTDRGSSVLVVQCLDPVRNPVVVVCVVPDPDDDDDSVSTGMTIDHPLKQRVVSSVCCVVCVSVSRCVVVPCPPCPSVPPRDDVNVVCVVCVVVSLVVLLVVQLPFDWAFQVPDPADWAWAKKWKAALVRATQDIDTDRTPVVLSVCCLAPPQRHLLLVLCLCQVVVFDWDADPVGGTDGDPVSNVVSNVRSSRMIMGTRHGSMGRVSNRVVNCVVRVRNSPDPPPDDPDDDDPPPPPPPPPPPPDDD

Sequence (299 aa):
MSFWNIAQQNAGYLLVDGAFSLLKDSEDSSIESLPEQPGVVVQCFDARLFHAADTRNLRKLTRSNTDPRHSGWYKELVRNAEFDVPELCDFSLHIAEAPFGRRELAECLTMNLSSFWRRIEGDQTGHYQNRASDIWQRMMLTHRELIEEGGSQALHVDPVRWGGASWVSGPGILIVQDRHDDVIFVDSTADIPAQYIMHARRTQLSTLRQRIGERFLNMPLRPVATGGQAFTESGELEVSSFLRSCRVSFFPVQIGRAEVCEDLIERLRPELNDFTGARPFERRREFHRPTHRKHRIWG